Protein AF-A0A419GIV7-F1 (afdb_monomer_lite)

Structure (mmCIF, N/CA/C/O backbone):
data_AF-A0A419GIV7-F1
#
_entry.id   AF-A0A419GIV7-F1
#
loop_
_atom_site.group_PDB
_atom_site.id
_atom_site.type_symbol
_atom_site.label_atom_id
_atom_site.label_alt_id
_atom_site.label_comp_id
_atom_site.label_asym_id
_atom_site.label_entity_id
_atom_site.label_seq_id
_atom_site.pdbx_PDB_ins_code
_atom_site.Cartn_x
_atom_site.Cartn_y
_atom_site.Cartn_z
_atom_site.occupancy
_atom_site.B_iso_or_equiv
_atom_site.auth_seq_id
_atom_site.auth_comp_id
_atom_site.auth_asym_id
_atom_site.auth_atom_id
_atom_site.pdbx_PDB_model_num
ATOM 1 N N . MET A 1 1 ? -39.155 2.419 45.285 1.00 47.12 1 MET A N 1
ATOM 2 C CA . MET A 1 1 ? -38.611 1.562 44.209 1.00 47.12 1 MET A CA 1
ATOM 3 C C . MET A 1 1 ? -37.191 2.022 43.947 1.00 47.12 1 MET A C 1
ATOM 5 O O . MET A 1 1 ? -36.967 3.030 43.298 1.00 47.12 1 MET A O 1
ATOM 9 N N . THR A 1 2 ? -36.269 1.392 44.659 1.00 39.44 2 THR A N 1
ATOM 10 C CA . THR A 1 2 ? -34.921 1.867 44.981 1.00 39.44 2 THR A CA 1
ATOM 11 C C . THR A 1 2 ? -33.885 1.205 44.070 1.00 39.44 2 THR A C 1
ATOM 13 O O . THR A 1 2 ? -34.041 0.042 43.703 1.00 39.44 2 THR A O 1
ATOM 16 N N . LYS A 1 3 ? -32.823 1.952 43.731 1.00 36.81 3 LYS A N 1
ATOM 17 C CA . LYS A 1 3 ? -31.669 1.577 42.881 1.00 36.81 3 LYS A CA 1
ATOM 18 C C . LYS A 1 3 ? -31.154 0.129 43.033 1.00 36.81 3 LYS A C 1
ATOM 20 O O . LYS A 1 3 ? -30.739 -0.457 42.045 1.00 36.81 3 LYS A O 1
ATOM 25 N N . GLN A 1 4 ? -31.290 -0.485 44.210 1.00 33.22 4 GLN A N 1
ATOM 26 C CA . GLN A 1 4 ? -30.911 -1.883 44.480 1.00 33.22 4 GLN A CA 1
ATOM 27 C C . GLN A 1 4 ? -31.581 -2.945 43.583 1.00 33.22 4 GLN A C 1
ATOM 29 O O . GLN A 1 4 ? -31.038 -4.038 43.418 1.00 33.22 4 GLN A O 1
ATOM 34 N N . ASN A 1 5 ? -32.745 -2.657 42.991 1.00 36.53 5 ASN A N 1
ATOM 35 C CA . ASN A 1 5 ? -33.418 -3.612 42.101 1.00 36.53 5 ASN A CA 1
ATOM 36 C C . ASN A 1 5 ? -32.902 -3.582 40.654 1.00 36.53 5 ASN A C 1
ATOM 38 O O . ASN A 1 5 ? -33.181 -4.508 39.903 1.00 36.53 5 ASN A O 1
ATOM 42 N N . VAL A 1 6 ? -32.151 -2.550 40.260 1.00 44.00 6 VAL A N 1
ATOM 43 C CA . VAL A 1 6 ? -31.510 -2.494 38.937 1.00 44.00 6 VAL A CA 1
ATOM 44 C C . VAL A 1 6 ? -30.165 -3.221 39.000 1.00 44.00 6 VAL A C 1
ATOM 46 O O . VAL A 1 6 ? -29.914 -4.110 38.194 1.00 44.00 6 VAL A O 1
ATOM 49 N N . ASP A 1 7 ? -29.377 -2.984 40.050 1.00 37.72 7 ASP A N 1
ATOM 50 C CA . ASP A 1 7 ? -28.045 -3.589 40.219 1.00 37.72 7 ASP A CA 1
ATOM 51 C C . ASP A 1 7 ? -28.087 -5.124 40.427 1.00 37.72 7 ASP A C 1
ATOM 53 O O . ASP A 1 7 ? -27.163 -5.854 40.059 1.00 37.72 7 ASP A O 1
ATOM 57 N N . SER A 1 8 ? -29.189 -5.658 40.967 1.00 37.75 8 SER A N 1
ATOM 58 C CA . SER A 1 8 ? -29.385 -7.110 41.145 1.00 37.75 8 SER A CA 1
ATOM 59 C C . SER A 1 8 ? -29.896 -7.837 39.892 1.00 37.75 8 SER A C 1
ATOM 61 O O . SER A 1 8 ? -29.748 -9.057 39.788 1.00 37.75 8 SER A O 1
ATOM 63 N N . VAL A 1 9 ? -30.451 -7.104 38.921 1.00 44.38 9 VAL A N 1
ATOM 64 C CA . VAL A 1 9 ? -30.792 -7.623 37.584 1.00 44.38 9 VAL A CA 1
ATOM 65 C C . VAL A 1 9 ? -29.577 -7.525 36.658 1.00 44.38 9 VAL A C 1
ATOM 67 O O . VAL A 1 9 ? -29.312 -8.452 35.896 1.00 44.38 9 VAL A O 1
ATOM 70 N N . VAL A 1 10 ? -28.783 -6.460 36.795 1.00 45.09 10 VAL A N 1
ATOM 71 C CA . VAL A 1 10 ? -27.554 -6.227 36.023 1.00 45.09 10 VAL A CA 1
ATOM 72 C C . VAL A 1 10 ? -26.453 -7.231 36.401 1.00 45.09 10 VAL A C 1
ATOM 74 O O . VAL A 1 10 ? -25.877 -7.864 35.520 1.00 45.09 10 VAL A O 1
ATOM 77 N N . SER A 1 11 ? -26.254 -7.541 37.691 1.00 37.22 11 SER A N 1
ATOM 78 C CA . SER A 1 11 ? -25.238 -8.534 38.106 1.00 37.22 11 SER A CA 1
ATOM 79 C C . SER A 1 11 ? -25.576 -9.998 37.773 1.00 37.22 11 SER A C 1
ATOM 81 O O . SER A 1 11 ? -24.685 -10.848 37.748 1.00 37.22 11 SER A O 1
ATOM 83 N N . LYS A 1 12 ? -26.841 -10.317 37.460 1.00 40.34 12 LYS A N 1
ATOM 84 C CA . LYS A 1 12 ? -27.253 -11.652 36.979 1.00 40.34 12 LYS A CA 1
ATOM 85 C C . LYS A 1 12 ? -27.123 -11.825 35.463 1.00 40.34 12 LYS A C 1
ATOM 87 O O . LYS A 1 12 ? -27.195 -12.953 34.982 1.00 40.34 12 LYS A O 1
ATOM 92 N N . SER A 1 13 ? -26.912 -10.744 34.711 1.00 41.38 13 SER A N 1
ATOM 93 C CA . SER A 1 13 ? -26.765 -10.794 33.251 1.00 41.38 13 SER A CA 1
ATOM 94 C C . SER A 1 13 ? -25.401 -11.358 32.824 1.00 41.38 13 SER A C 1
ATOM 96 O O . SER A 1 13 ? -25.318 -12.153 31.887 1.00 41.38 13 SER A O 1
ATOM 98 N N . CYS A 1 14 ? -24.337 -11.062 33.580 1.00 44.53 14 CYS A N 1
ATOM 99 C CA . CYS A 1 14 ? -22.959 -11.446 33.241 1.00 44.53 14 CYS A CA 1
ATOM 100 C C . CYS A 1 14 ? -22.603 -12.922 33.519 1.00 44.53 14 CYS A C 1
ATOM 102 O O . CYS A 1 14 ? -21.487 -13.352 33.244 1.00 44.53 14 CYS A O 1
ATOM 104 N N . THR A 1 15 ? -23.540 -13.727 34.033 1.00 48.34 15 THR A N 1
ATOM 105 C CA . THR A 1 15 ? -23.367 -15.179 34.259 1.00 48.34 15 THR A CA 1
ATOM 106 C C . THR A 1 15 ? -24.256 -16.035 33.360 1.00 48.34 15 THR A C 1
ATOM 108 O O . THR A 1 15 ? -24.364 -17.243 33.566 1.00 48.34 15 THR A O 1
ATOM 111 N N . ASN A 1 16 ? -24.887 -15.447 32.339 1.00 52.75 16 ASN A N 1
ATOM 112 C CA . ASN A 1 16 ? -25.687 -16.219 31.400 1.00 52.75 16 ASN A CA 1
ATOM 113 C C . ASN A 1 16 ? -24.755 -16.941 30.400 1.00 52.75 16 ASN A C 1
ATOM 115 O O . ASN A 1 16 ? -24.117 -16.277 29.575 1.00 52.75 16 ASN A O 1
ATOM 119 N N . PRO A 1 17 ? -24.647 -18.286 30.437 1.00 59.50 17 PRO A N 1
ATOM 120 C CA . PRO A 1 17 ? -23.706 -19.039 29.601 1.00 59.50 17 PRO A CA 1
ATOM 121 C C . PRO A 1 17 ? -23.915 -18.791 28.103 1.00 59.50 17 PRO A C 1
ATOM 123 O O . PRO A 1 17 ? -22.962 -18.883 27.336 1.00 59.50 17 PRO A O 1
ATOM 126 N N . THR A 1 18 ? -25.127 -18.398 27.702 1.00 62.12 18 THR A N 1
ATOM 127 C CA . THR A 1 18 ? -25.477 -18.027 26.324 1.00 62.12 18 THR A CA 1
ATOM 128 C C . THR A 1 18 ? -24.772 -16.757 25.836 1.00 62.12 18 THR A C 1
ATOM 130 O O . THR A 1 18 ? -24.272 -16.740 24.709 1.00 62.12 18 THR A O 1
ATOM 133 N N . VAL A 1 19 ? -24.662 -15.715 26.668 1.00 62.59 19 VAL A N 1
ATOM 134 C CA . VAL A 1 19 ? -23.976 -14.451 26.321 1.00 62.59 19 VAL A CA 1
ATOM 135 C C . VAL A 1 19 ? -22.478 -14.697 26.153 1.00 62.59 19 VAL A C 1
ATOM 137 O O . VAL A 1 19 ? -21.885 -14.271 25.162 1.00 62.59 19 VAL A O 1
ATOM 140 N N . LYS A 1 20 ? -21.896 -15.494 27.056 1.00 62.25 20 LYS A N 1
ATOM 141 C CA . LYS A 1 20 ? -20.498 -15.932 26.991 1.00 62.25 20 LYS A CA 1
ATOM 142 C C . LYS A 1 20 ? -20.195 -16.706 25.707 1.00 62.25 20 LYS A C 1
ATOM 144 O O . LYS A 1 20 ? -19.291 -16.332 24.966 1.00 62.25 20 LYS A O 1
ATOM 149 N N . THR A 1 21 ? -20.986 -17.733 25.391 1.00 67.88 21 THR A N 1
ATOM 150 C CA . THR A 1 21 ? -20.794 -18.499 24.148 1.00 67.88 21 THR A CA 1
ATOM 151 C C . THR A 1 21 ? -20.986 -17.644 22.897 1.00 67.88 21 THR A C 1
ATOM 153 O O . THR A 1 21 ? -20.337 -17.883 21.884 1.00 67.88 21 THR A O 1
ATOM 156 N N . THR A 1 22 ? -21.848 -16.626 22.954 1.00 71.12 22 THR A N 1
ATOM 157 C CA . THR A 1 22 ? -22.087 -15.728 21.816 1.00 71.12 22 THR A CA 1
ATOM 158 C C . THR A 1 22 ? -20.890 -14.810 21.577 1.00 71.12 22 THR A C 1
ATOM 160 O O . THR A 1 22 ? -20.432 -14.706 20.441 1.00 71.12 22 THR A O 1
ATOM 163 N N . ALA A 1 23 ? -20.329 -14.212 22.632 1.00 67.06 23 ALA A N 1
ATOM 164 C CA . ALA A 1 23 ? -19.132 -13.377 22.536 1.00 67.06 23 ALA A CA 1
ATOM 165 C C . ALA A 1 23 ? -17.910 -14.176 22.043 1.00 67.06 23 ALA A C 1
ATOM 167 O O . ALA A 1 23 ? -17.214 -13.741 21.126 1.00 67.06 23 ALA A O 1
ATOM 168 N N . GLU A 1 24 ? -17.699 -15.388 22.569 1.00 69.44 24 GLU A N 1
ATOM 169 C CA . GLU A 1 24 ? -16.627 -16.287 22.119 1.00 69.44 24 GLU A CA 1
ATOM 170 C C . GLU A 1 24 ? -16.778 -16.672 20.636 1.00 69.44 24 GLU A C 1
ATOM 172 O O . GLU A 1 24 ? -15.798 -16.676 19.887 1.00 69.44 24 GLU A O 1
ATOM 177 N N . ASN A 1 25 ? -18.003 -16.952 20.181 1.00 74.75 25 ASN A N 1
ATOM 178 C CA . ASN A 1 25 ? -18.273 -17.274 18.779 1.00 74.75 25 ASN A CA 1
ATOM 179 C C . ASN A 1 25 ? -18.090 -16.060 17.859 1.00 74.75 25 ASN A C 1
ATOM 181 O O . ASN A 1 25 ? -17.519 -16.205 16.779 1.00 74.75 25 ASN A O 1
ATOM 185 N N . MET A 1 26 ? -18.502 -14.860 18.283 1.00 70.62 26 MET A N 1
ATOM 186 C CA . MET A 1 26 ? -18.240 -13.623 17.537 1.00 70.62 26 MET A CA 1
ATOM 187 C C . MET A 1 26 ? -16.740 -13.363 17.401 1.00 70.62 26 MET A C 1
ATOM 189 O O . MET A 1 26 ? -16.274 -13.023 16.314 1.00 70.62 26 MET A O 1
ATOM 193 N N . HIS A 1 27 ? -15.975 -13.579 18.471 1.00 70.81 27 HIS A N 1
ATOM 194 C CA . HIS A 1 27 ? -14.528 -13.411 18.450 1.00 70.81 27 HIS A CA 1
ATOM 195 C C . HIS A 1 27 ? -13.843 -14.422 17.518 1.00 70.81 27 HIS A C 1
ATOM 197 O O . HIS A 1 27 ? -12.977 -14.050 16.727 1.00 70.81 27 HIS A O 1
ATOM 203 N N . LYS A 1 28 ? -14.267 -15.694 17.543 1.00 76.81 28 LYS A N 1
ATOM 204 C CA . LYS A 1 28 ? -13.775 -16.724 16.612 1.00 76.81 28 LYS A CA 1
ATOM 205 C C . LYS A 1 28 ? -14.078 -16.376 15.157 1.00 76.81 28 LYS A C 1
ATOM 207 O O . LYS A 1 28 ? -13.163 -16.401 14.340 1.00 76.81 28 LYS A O 1
ATOM 212 N N . LEU A 1 29 ? -15.318 -15.990 14.850 1.00 76.62 29 LEU A N 1
ATOM 213 C CA . LEU A 1 29 ? -15.714 -15.567 13.502 1.00 76.62 29 LEU A CA 1
ATOM 214 C C . LEU A 1 29 ? -14.917 -14.347 13.035 1.00 76.62 29 LEU A C 1
ATOM 216 O O . LEU A 1 29 ? -14.530 -14.265 11.871 1.00 76.62 29 LEU A O 1
ATOM 220 N N . PHE A 1 30 ? -14.633 -13.413 13.943 1.00 72.25 30 PHE A N 1
ATOM 221 C CA . PHE A 1 30 ? -13.805 -12.255 13.643 1.00 72.25 30 PHE A CA 1
ATOM 222 C C . PHE A 1 30 ? -12.371 -12.657 13.280 1.00 72.25 30 PHE A C 1
ATOM 224 O O . PHE A 1 30 ? -11.855 -12.228 12.247 1.00 72.25 30 PHE A O 1
ATOM 231 N N . LEU A 1 31 ? -11.740 -13.518 14.081 1.00 73.06 31 LEU A N 1
ATOM 232 C CA . LEU A 1 31 ? -10.398 -14.032 13.799 1.00 73.06 31 LEU A CA 1
ATOM 233 C C . LEU A 1 31 ? -10.347 -14.839 12.496 1.00 73.06 31 LEU A C 1
ATOM 235 O O . LEU A 1 31 ? -9.388 -14.718 11.737 1.00 73.06 31 LEU A O 1
ATOM 239 N N . GLU A 1 32 ? -11.378 -15.626 12.204 1.00 78.62 32 GLU A N 1
ATOM 240 C CA . GLU A 1 32 ? -11.468 -16.407 10.970 1.00 78.62 32 GLU A CA 1
ATOM 241 C C . GLU A 1 32 ? -11.631 -15.510 9.736 1.00 78.62 32 GLU A C 1
ATOM 243 O O . GLU A 1 32 ? -10.916 -15.683 8.747 1.00 78.62 32 GLU A O 1
ATOM 248 N N . ALA A 1 33 ? -12.464 -14.468 9.821 1.00 74.19 33 ALA A N 1
ATOM 249 C CA . ALA A 1 33 ? -12.591 -13.458 8.772 1.00 74.19 33 ALA A CA 1
ATOM 250 C C . ALA A 1 33 ? -11.277 -12.696 8.535 1.00 74.19 33 ALA A C 1
ATOM 252 O O . ALA A 1 33 ? -10.937 -12.371 7.397 1.00 74.19 33 ALA A O 1
ATOM 253 N N . LEU A 1 34 ? -10.514 -12.418 9.595 1.00 71.00 34 LEU A N 1
ATOM 254 C CA . LEU A 1 34 ? -9.188 -11.814 9.475 1.00 71.00 34 LEU A CA 1
ATOM 255 C C . LEU A 1 34 ? -8.187 -12.752 8.800 1.00 71.00 34 LEU A C 1
ATOM 257 O O . LEU A 1 34 ? -7.442 -12.312 7.925 1.00 71.00 34 LEU A O 1
ATOM 261 N N . ARG A 1 35 ? -8.205 -14.039 9.154 1.00 75.50 35 ARG A N 1
ATOM 262 C CA . ARG A 1 35 ? -7.331 -15.057 8.563 1.00 75.50 35 ARG A CA 1
ATOM 263 C C . ARG A 1 35 ? -7.634 -15.292 7.082 1.00 75.50 35 ARG A C 1
ATOM 265 O O . ARG A 1 35 ? -6.709 -15.437 6.291 1.00 75.50 35 ARG A O 1
ATOM 272 N N . HIS A 1 36 ? -8.907 -15.265 6.686 1.00 79.94 36 HIS A N 1
ATOM 273 C CA . HIS A 1 36 ? -9.294 -15.329 5.273 1.00 79.94 36 HIS A CA 1
ATOM 274 C C . HIS A 1 36 ? -8.712 -14.153 4.476 1.00 79.94 36 HIS A C 1
ATOM 276 O O . HIS A 1 36 ? -8.159 -14.331 3.394 1.00 79.94 36 HIS A O 1
ATOM 282 N N . ARG A 1 37 ? -8.761 -12.939 5.034 1.00 74.44 37 ARG A N 1
ATOM 283 C CA . ARG A 1 37 ? -8.189 -11.752 4.379 1.00 74.44 37 ARG A CA 1
ATOM 284 C C . ARG A 1 37 ? -6.662 -11.785 4.298 1.00 74.44 37 ARG A C 1
ATOM 286 O O . ARG A 1 37 ? -6.083 -11.196 3.393 1.00 74.44 37 ARG A O 1
ATOM 293 N N . GLU A 1 38 ? -5.996 -12.482 5.214 1.00 74.19 38 GLU A N 1
ATOM 294 C CA . GLU A 1 38 ? -4.559 -12.748 5.102 1.00 74.19 38 GLU A CA 1
ATOM 295 C C . GLU A 1 38 ? -4.249 -13.660 3.900 1.00 74.19 38 GLU A C 1
ATOM 297 O O . GLU A 1 38 ? -3.304 -13.402 3.155 1.00 74.19 38 GLU A O 1
ATOM 302 N N . GLN A 1 39 ? -5.077 -14.680 3.640 1.00 81.12 39 GLN A N 1
ATOM 303 C CA . GLN A 1 39 ? -4.931 -15.548 2.461 1.00 81.12 39 GLN A CA 1
ATOM 304 C C . GLN A 1 39 ? -5.082 -14.781 1.140 1.00 81.12 39 GLN A C 1
ATOM 306 O O . GLN A 1 39 ? -4.375 -15.082 0.177 1.00 81.12 39 GLN A O 1
ATOM 311 N N . GLU A 1 40 ? -5.938 -13.759 1.095 1.00 80.94 40 GLU A N 1
ATOM 312 C CA . GLU A 1 40 ? -6.078 -12.882 -0.076 1.00 80.94 40 GLU A CA 1
ATOM 313 C C . GLU A 1 40 ? -4.776 -12.120 -0.389 1.00 80.94 40 GLU A C 1
ATOM 315 O O . GLU A 1 40 ? -4.410 -11.982 -1.557 1.00 80.94 40 GLU A O 1
ATOM 320 N N . ILE A 1 41 ? -4.010 -11.700 0.630 1.00 79.56 41 ILE A N 1
ATOM 321 C CA . ILE A 1 41 ? -2.682 -11.092 0.421 1.00 79.56 41 ILE A CA 1
ATOM 322 C C . ILE A 1 41 ? -1.722 -12.096 -0.226 1.00 79.56 41 ILE A C 1
ATOM 324 O O . ILE A 1 41 ? -0.975 -11.740 -1.139 1.00 79.56 41 ILE A O 1
ATOM 328 N N . PHE A 1 42 ? -1.740 -13.359 0.204 1.00 81.94 42 PHE A N 1
ATOM 329 C CA . PHE A 1 42 ? -0.890 -14.388 -0.398 1.00 81.94 42 PHE A CA 1
ATOM 330 C C . PHE A 1 42 ? -1.256 -14.668 -1.859 1.00 81.94 42 PHE A C 1
ATOM 332 O O . PHE A 1 42 ? -0.363 -14.831 -2.692 1.00 81.94 42 PHE A O 1
ATOM 339 N N . GLN A 1 43 ? -2.545 -14.657 -2.202 1.00 84.88 43 GLN A N 1
ATOM 340 C CA . GLN A 1 43 ? -2.985 -14.743 -3.599 1.00 84.88 43 GLN A CA 1
ATOM 341 C C . GLN A 1 43 ? -2.491 -13.545 -4.417 1.00 84.88 43 GLN A C 1
ATOM 343 O O . GLN A 1 43 ? -2.023 -13.711 -5.544 1.00 84.88 43 GLN A O 1
ATOM 348 N N . TYR A 1 44 ? -2.520 -12.346 -3.834 1.00 86.12 44 TYR A N 1
ATOM 349 C CA . TYR A 1 44 ? -1.982 -11.151 -4.473 1.00 86.12 44 TYR A CA 1
ATOM 350 C C . TYR A 1 44 ? -0.473 -11.261 -4.746 1.00 86.12 44 TYR A C 1
ATOM 352 O O . TYR A 1 44 ? -0.001 -10.910 -5.828 1.00 86.12 44 TYR A O 1
ATOM 360 N N . LEU A 1 45 ? 0.297 -11.812 -3.803 1.00 84.94 45 LEU A N 1
ATOM 361 C CA . LEU A 1 45 ? 1.730 -12.064 -3.991 1.00 84.94 45 LEU A CA 1
ATOM 362 C C . LEU A 1 45 ? 2.011 -13.051 -5.130 1.00 84.94 45 LEU A C 1
ATOM 364 O O . LEU A 1 45 ? 2.980 -12.868 -5.867 1.00 84.94 45 LEU A O 1
ATOM 368 N N . ALA A 1 46 ? 1.151 -14.055 -5.314 1.00 87.50 46 ALA A N 1
ATOM 369 C CA . ALA A 1 46 ? 1.271 -14.995 -6.425 1.00 87.50 46 ALA A CA 1
ATOM 370 C C . ALA A 1 46 ? 1.099 -14.309 -7.793 1.00 87.50 46 ALA A C 1
ATOM 372 O O . ALA A 1 46 ? 1.761 -14.703 -8.750 1.00 87.50 46 ALA A O 1
ATOM 373 N N . LEU A 1 47 ? 0.273 -13.259 -7.883 1.00 87.50 47 LEU A N 1
ATOM 374 C CA . LEU A 1 47 ? 0.149 -12.421 -9.083 1.00 87.50 47 LEU A CA 1
ATOM 375 C C . LEU A 1 47 ? 1.355 -11.484 -9.263 1.00 87.50 47 LEU A C 1
ATOM 377 O O . LEU A 1 47 ? 1.782 -11.220 -10.387 1.00 87.50 47 LEU A O 1
ATOM 381 N N . LEU A 1 48 ? 1.920 -10.983 -8.164 1.00 90.06 48 LEU A N 1
ATOM 382 C CA . LEU A 1 48 ? 3.051 -10.058 -8.203 1.00 90.06 48 LEU A CA 1
ATOM 383 C C . LEU A 1 48 ? 4.350 -10.733 -8.670 1.00 90.06 48 LEU A C 1
ATOM 385 O O . LEU A 1 48 ? 5.129 -10.127 -9.404 1.00 90.06 48 LEU A O 1
ATOM 389 N N . ALA A 1 49 ? 4.586 -11.982 -8.267 1.00 91.44 49 ALA A N 1
ATOM 390 C CA . ALA A 1 49 ? 5.796 -12.727 -8.614 1.00 91.44 49 ALA A CA 1
ATOM 391 C C . ALA A 1 49 ? 6.091 -12.778 -10.134 1.00 91.44 49 ALA A C 1
ATOM 393 O O . ALA A 1 49 ? 7.194 -12.383 -10.528 1.00 91.44 49 ALA A O 1
ATOM 394 N N . PRO A 1 50 ? 5.156 -13.185 -11.019 1.00 93.38 50 PRO A N 1
ATOM 395 C CA . PRO A 1 50 ? 5.392 -13.163 -12.462 1.00 93.38 50 PRO A CA 1
ATOM 396 C C . PRO A 1 50 ? 5.526 -11.742 -13.019 1.00 93.38 50 PRO A C 1
ATOM 398 O O . PRO A 1 50 ? 6.300 -11.541 -13.952 1.00 93.38 50 PRO A O 1
ATOM 401 N N . ALA A 1 51 ? 4.840 -10.749 -12.444 1.00 93.12 51 ALA A N 1
ATOM 402 C CA . ALA A 1 51 ? 4.969 -9.356 -12.869 1.00 93.12 51 ALA A CA 1
ATOM 403 C C . ALA A 1 51 ? 6.392 -8.820 -12.615 1.00 93.12 51 ALA A C 1
ATOM 405 O O . ALA A 1 51 ? 7.014 -8.246 -13.510 1.00 93.12 51 ALA A O 1
ATOM 406 N N . LEU A 1 52 ? 6.952 -9.091 -11.431 1.00 93.44 52 LEU A N 1
ATOM 407 C CA . LEU A 1 52 ? 8.340 -8.758 -11.095 1.00 93.44 52 LEU A CA 1
ATOM 408 C C . LEU A 1 52 ? 9.342 -9.543 -11.950 1.00 93.44 52 LEU A C 1
ATOM 410 O O . LEU A 1 52 ? 10.310 -8.965 -12.439 1.00 93.44 52 LEU A O 1
ATOM 414 N N . GLY A 1 53 ? 9.096 -10.835 -12.185 1.00 94.88 53 GLY A N 1
ATOM 415 C CA . GLY A 1 53 ? 9.911 -11.645 -13.096 1.00 94.88 53 GLY A CA 1
ATOM 416 C C . GLY A 1 53 ? 9.920 -11.086 -14.524 1.00 94.88 53 GLY A C 1
ATOM 417 O O . GLY A 1 53 ? 10.978 -10.987 -15.147 1.00 94.88 53 GLY A O 1
ATOM 418 N N . GLY A 1 54 ? 8.759 -10.643 -15.012 1.00 94.31 54 GLY A N 1
ATOM 419 C CA . GLY A 1 54 ? 8.611 -9.959 -16.294 1.00 94.31 54 GLY A CA 1
ATOM 420 C C . GLY A 1 54 ? 9.404 -8.655 -16.352 1.00 94.31 54 GLY A C 1
ATOM 421 O O . GLY A 1 54 ? 10.131 -8.429 -17.314 1.00 94.31 54 GLY A O 1
ATOM 422 N N . PHE A 1 55 ? 9.355 -7.834 -15.303 1.00 95.06 55 PHE A N 1
ATOM 423 C CA . PHE A 1 55 ? 10.163 -6.614 -15.214 1.00 95.06 55 PHE A CA 1
ATOM 424 C C . PHE A 1 55 ? 11.671 -6.890 -15.232 1.00 95.06 55 PHE A C 1
ATOM 426 O O . PHE A 1 55 ? 12.406 -6.256 -15.989 1.00 95.06 55 PHE A O 1
ATOM 433 N N . ILE A 1 56 ? 12.138 -7.877 -14.463 1.00 95.06 56 ILE A N 1
ATOM 434 C CA . ILE A 1 56 ? 13.550 -8.285 -14.476 1.00 95.06 56 ILE A CA 1
ATOM 435 C C . ILE A 1 56 ? 13.957 -8.714 -15.889 1.00 95.06 56 ILE A C 1
ATOM 437 O O . ILE A 1 56 ? 15.018 -8.321 -16.376 1.00 95.06 56 ILE A O 1
ATOM 441 N N . TRP A 1 57 ? 13.110 -9.477 -16.581 1.00 95.44 57 TRP A N 1
ATOM 442 C CA . TRP A 1 57 ? 13.355 -9.869 -17.966 1.00 95.44 57 TRP A CA 1
ATOM 443 C C . TRP A 1 57 ? 13.408 -8.661 -18.920 1.00 95.44 57 TRP A C 1
ATOM 445 O O . TRP A 1 57 ? 14.323 -8.586 -19.744 1.00 95.44 57 TRP A O 1
ATOM 455 N N . LEU A 1 58 ? 12.499 -7.689 -18.766 1.00 93.62 58 LEU A N 1
ATOM 456 C CA . LEU A 1 58 ? 12.462 -6.450 -19.556 1.00 93.62 58 LEU A CA 1
ATOM 457 C C . LEU A 1 58 ? 13.732 -5.604 -19.382 1.00 93.62 58 LEU A C 1
ATOM 459 O O . LEU A 1 58 ? 14.227 -5.046 -20.359 1.00 93.62 58 LEU A O 1
ATOM 463 N N . ILE A 1 59 ? 14.307 -5.546 -18.176 1.00 92.75 59 ILE A N 1
ATOM 464 C CA . ILE A 1 59 ? 15.585 -4.852 -17.936 1.00 92.75 59 ILE A CA 1
ATOM 465 C C . ILE A 1 59 ? 16.722 -5.484 -18.750 1.00 92.75 59 ILE A C 1
ATOM 467 O O . ILE A 1 59 ? 17.521 -4.771 -19.362 1.00 92.75 59 ILE A O 1
ATOM 471 N N . HIS A 1 60 ? 16.803 -6.815 -18.773 1.00 90.62 60 HIS A N 1
ATOM 472 C CA . HIS A 1 60 ? 17.934 -7.531 -19.371 1.00 90.62 60 HIS A CA 1
ATOM 473 C C . HIS A 1 60 ? 17.830 -7.686 -20.890 1.00 90.62 60 HIS A C 1
ATOM 475 O O . HIS A 1 60 ? 18.834 -7.942 -21.560 1.00 90.62 60 HIS A O 1
ATOM 481 N N . LYS A 1 61 ? 16.631 -7.554 -21.462 1.00 90.06 61 LYS A N 1
ATOM 482 C CA . LYS A 1 61 ? 16.424 -7.664 -22.906 1.00 90.06 61 LYS A CA 1
ATOM 483 C C . LYS A 1 61 ? 16.450 -6.301 -23.592 1.00 90.06 61 LYS A C 1
ATOM 485 O O . LYS A 1 61 ? 16.128 -5.261 -23.024 1.00 90.06 61 LYS A O 1
ATOM 490 N N . LYS A 1 62 ? 16.867 -6.322 -24.860 1.00 85.56 62 LYS A N 1
ATOM 491 C CA . LYS A 1 62 ? 16.641 -5.211 -25.786 1.00 85.56 62 LYS A CA 1
ATOM 492 C C . LYS A 1 62 ? 15.218 -5.358 -26.304 1.00 85.56 62 LYS A C 1
ATOM 494 O O . LYS A 1 62 ? 14.967 -6.174 -27.186 1.00 85.56 62 LYS A O 1
ATOM 499 N N . VAL A 1 63 ? 14.307 -4.646 -25.664 1.00 89.69 63 VAL A N 1
ATOM 500 C CA . VAL A 1 63 ? 12.901 -4.540 -26.046 1.00 89.69 63 VAL A CA 1
ATOM 501 C C . VAL A 1 63 ? 12.632 -3.133 -26.556 1.00 89.69 63 VAL A C 1
ATOM 503 O O . VAL A 1 63 ? 13.449 -2.238 -26.350 1.00 89.69 63 VAL A O 1
ATOM 506 N N . ASP A 1 64 ? 11.503 -2.971 -27.233 1.00 93.75 64 ASP A N 1
ATOM 507 C CA . ASP A 1 64 ? 11.004 -1.658 -27.617 1.00 93.75 64 ASP A CA 1
ATOM 508 C C . ASP A 1 64 ? 10.714 -0.786 -26.379 1.00 93.75 64 ASP A C 1
ATOM 510 O O . ASP A 1 64 ? 10.296 -1.304 -25.334 1.00 93.75 64 ASP A O 1
ATOM 514 N N . ASP A 1 65 ? 10.952 0.522 -26.501 1.00 92.50 65 ASP A N 1
ATOM 515 C CA . ASP A 1 65 ? 10.803 1.483 -25.402 1.00 92.50 65 ASP A CA 1
ATOM 516 C C . ASP A 1 65 ? 9.358 1.515 -24.880 1.00 92.50 65 ASP A C 1
ATOM 518 O O . ASP A 1 65 ? 9.150 1.507 -23.663 1.00 92.50 65 ASP A O 1
ATOM 522 N N . ASP A 1 66 ? 8.356 1.458 -25.765 1.00 93.81 66 ASP A N 1
ATOM 523 C CA . ASP A 1 66 ? 6.948 1.513 -25.362 1.00 93.81 66 ASP A CA 1
ATOM 524 C C . ASP A 1 66 ? 6.568 0.260 -24.562 1.00 93.81 66 ASP A C 1
ATOM 526 O O . ASP A 1 66 ? 5.901 0.344 -23.525 1.00 93.81 66 ASP A O 1
ATOM 530 N N . LEU A 1 67 ? 7.056 -0.912 -24.984 1.00 94.44 67 LEU A N 1
ATOM 531 C CA . LEU A 1 67 ? 6.848 -2.168 -24.261 1.00 94.44 67 LEU A CA 1
ATOM 532 C C . LEU A 1 67 ? 7.511 -2.139 -22.876 1.00 94.44 67 LEU A C 1
ATOM 534 O O . LEU A 1 67 ? 6.914 -2.598 -21.897 1.00 94.44 67 LEU A O 1
ATOM 538 N N . PHE A 1 68 ? 8.728 -1.596 -22.777 1.00 95.00 68 PHE A N 1
ATOM 539 C CA . PHE A 1 68 ? 9.430 -1.449 -21.503 1.00 95.00 68 PHE A CA 1
ATOM 540 C C . PHE A 1 68 ? 8.675 -0.521 -20.546 1.00 95.00 68 PHE A C 1
ATOM 542 O O . PHE A 1 68 ? 8.484 -0.865 -19.374 1.00 95.00 68 PHE A O 1
ATOM 549 N N . VAL A 1 69 ? 8.217 0.633 -21.038 1.00 95.06 69 VAL A N 1
ATOM 550 C CA . VAL A 1 69 ? 7.473 1.621 -20.247 1.00 95.06 69 VAL A CA 1
ATOM 551 C C . VAL A 1 69 ? 6.155 1.034 -19.757 1.00 95.06 69 VAL A C 1
ATOM 553 O O . VAL A 1 69 ? 5.895 1.059 -18.555 1.00 95.06 69 VAL A O 1
ATOM 556 N N . VAL A 1 70 ? 5.347 0.443 -20.641 1.00 96.06 70 VAL A N 1
ATOM 557 C CA . VAL A 1 70 ? 4.057 -0.160 -20.266 1.00 96.06 70 VAL A CA 1
ATOM 558 C C . VAL A 1 70 ? 4.251 -1.303 -19.272 1.00 96.06 70 VAL A C 1
ATOM 560 O O . VAL A 1 70 ? 3.537 -1.373 -18.267 1.00 96.06 70 VAL A O 1
ATOM 563 N N . GLY A 1 71 ? 5.236 -2.175 -19.501 1.00 95.06 71 GLY A N 1
ATOM 564 C CA . GLY A 1 71 ? 5.553 -3.270 -18.588 1.00 95.06 71 GLY A CA 1
ATOM 565 C C . GLY A 1 71 ? 5.968 -2.769 -17.205 1.00 95.06 71 GLY A C 1
ATOM 566 O O . GLY A 1 71 ? 5.445 -3.234 -16.193 1.00 95.06 71 GLY A O 1
ATOM 567 N N . THR A 1 72 ? 6.839 -1.761 -17.149 1.00 95.94 72 THR A N 1
ATOM 568 C CA . THR A 1 72 ? 7.301 -1.178 -15.882 1.00 95.94 72 THR A CA 1
ATOM 569 C C . THR A 1 72 ? 6.173 -0.473 -15.133 1.00 95.94 72 THR A C 1
ATOM 571 O O . THR A 1 72 ? 5.994 -0.695 -13.936 1.00 95.94 72 THR A O 1
ATOM 574 N N . LEU A 1 73 ? 5.367 0.336 -15.827 1.00 96.81 73 LEU A N 1
ATOM 575 C CA . LEU A 1 73 ? 4.214 1.011 -15.231 1.00 96.81 73 LEU A CA 1
ATOM 576 C C . LEU A 1 73 ? 3.185 0.017 -14.700 1.00 96.81 73 LEU A C 1
ATOM 578 O O . LEU A 1 73 ? 2.611 0.255 -13.643 1.00 96.81 73 LEU A O 1
ATOM 582 N N . SER A 1 74 ? 2.989 -1.112 -15.383 1.00 96.19 74 SER A N 1
ATOM 583 C CA . SER A 1 74 ? 2.100 -2.178 -14.912 1.00 96.19 74 SER A CA 1
ATOM 584 C C . SER A 1 74 ? 2.580 -2.760 -13.580 1.00 96.19 74 SER A C 1
ATOM 586 O O . SER A 1 74 ? 1.774 -2.979 -12.676 1.00 96.19 74 SER A O 1
ATOM 588 N N . VAL A 1 75 ? 3.892 -2.955 -13.415 1.00 97.19 75 VAL A N 1
ATOM 589 C CA . VAL A 1 75 ? 4.473 -3.420 -12.145 1.00 97.19 75 VAL A CA 1
ATOM 590 C C . VAL A 1 75 ? 4.356 -2.363 -11.050 1.00 97.19 75 VAL A C 1
ATOM 592 O O . VAL A 1 75 ? 3.924 -2.696 -9.947 1.00 97.19 75 VAL A O 1
ATOM 595 N N . ILE A 1 76 ? 4.672 -1.095 -11.341 1.00 97.25 76 ILE A N 1
ATOM 596 C CA . ILE A 1 76 ? 4.494 0.012 -10.383 1.00 97.25 76 ILE A CA 1
ATOM 597 C C . ILE A 1 76 ? 3.027 0.111 -9.953 1.00 97.25 76 ILE A C 1
ATOM 599 O O . ILE A 1 76 ? 2.746 0.231 -8.763 1.00 97.25 76 ILE A O 1
ATOM 603 N N . PHE A 1 77 ? 2.092 0.006 -10.898 1.00 96.69 77 PHE A N 1
ATOM 604 C CA . PHE A 1 77 ? 0.660 0.039 -10.625 1.00 96.69 77 PHE A CA 1
ATOM 605 C C . PHE A 1 77 ? 0.222 -1.116 -9.723 1.00 96.69 77 PHE A C 1
ATOM 607 O O . PHE A 1 77 ? -0.481 -0.877 -8.744 1.00 96.69 77 PHE A O 1
ATOM 614 N N . LEU A 1 78 ? 0.661 -2.349 -9.997 1.00 96.44 78 LEU A N 1
ATOM 615 C CA . LEU A 1 78 ? 0.383 -3.487 -9.120 1.00 96.44 78 LEU A CA 1
ATOM 616 C C . LEU A 1 78 ? 0.941 -3.230 -7.716 1.00 96.44 78 LEU A C 1
ATOM 618 O O . LEU A 1 78 ? 0.194 -3.225 -6.744 1.00 96.44 78 LEU A O 1
ATOM 622 N N . LEU A 1 79 ? 2.223 -2.900 -7.586 1.00 96.69 79 LEU A N 1
ATO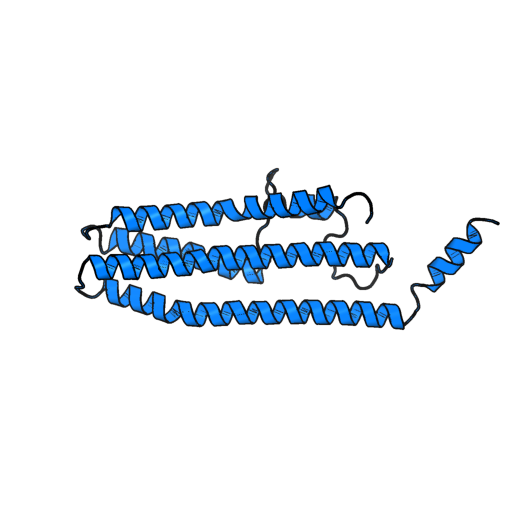M 623 C CA . LEU A 1 79 ? 2.810 -2.594 -6.279 1.00 96.69 79 LEU A CA 1
ATOM 624 C C . LEU A 1 79 ? 2.032 -1.493 -5.538 1.00 96.69 79 LEU A C 1
ATOM 626 O O . LEU A 1 79 ? 1.749 -1.633 -4.349 1.00 96.69 79 LEU A O 1
ATOM 630 N N . PHE A 1 80 ? 1.610 -0.443 -6.244 1.00 96.56 80 PHE A N 1
ATOM 631 C CA . PHE A 1 80 ? 0.792 0.630 -5.688 1.00 96.56 80 PHE A CA 1
ATOM 632 C C . PHE A 1 80 ? -0.597 0.153 -5.234 1.00 96.56 80 PHE A C 1
ATOM 634 O O . PHE A 1 80 ? -1.034 0.487 -4.132 1.00 96.56 80 PHE A O 1
ATOM 641 N N . VAL A 1 81 ? -1.280 -0.686 -6.015 1.00 95.00 81 VAL A N 1
ATOM 642 C CA . VAL A 1 81 ? -2.530 -1.334 -5.587 1.00 95.00 81 VAL A CA 1
ATOM 643 C C . VAL A 1 81 ? -2.296 -2.173 -4.327 1.00 95.00 81 VAL A C 1
ATOM 645 O O . VAL A 1 81 ? -3.099 -2.095 -3.398 1.00 95.00 81 VAL A O 1
ATOM 648 N N . GLY A 1 82 ? -1.176 -2.895 -4.235 1.00 93.19 82 GLY A N 1
ATOM 649 C CA . GLY A 1 82 ? -0.770 -3.636 -3.037 1.00 93.19 82 GLY A CA 1
ATOM 650 C C . GLY A 1 82 ? -0.596 -2.743 -1.801 1.00 93.19 82 GLY A C 1
ATOM 651 O O . GLY A 1 82 ? -1.053 -3.099 -0.708 1.00 93.19 82 GLY A O 1
ATOM 652 N N . VAL A 1 83 ? -0.018 -1.546 -1.965 1.00 94.38 83 VAL A N 1
ATOM 653 C CA . VAL A 1 83 ? 0.084 -0.520 -0.909 1.00 94.38 83 VAL A CA 1
ATOM 654 C C . VAL A 1 83 ? -1.306 -0.103 -0.421 1.00 94.38 83 VAL A C 1
ATOM 656 O O . VAL A 1 83 ? -1.585 -0.176 0.780 1.00 94.38 83 VAL A O 1
ATOM 659 N N . ILE A 1 84 ? -2.196 0.300 -1.334 1.00 93.81 84 ILE A N 1
ATOM 660 C CA . ILE A 1 84 ? -3.549 0.767 -0.992 1.00 93.81 84 ILE A CA 1
ATOM 661 C C . ILE A 1 84 ? -4.392 -0.352 -0.377 1.00 93.81 84 ILE A C 1
ATOM 663 O O . ILE A 1 84 ? -5.124 -0.119 0.590 1.00 93.81 84 ILE A O 1
ATOM 667 N N . TYR A 1 85 ? -4.278 -1.572 -0.896 1.00 90.94 85 TYR A N 1
ATOM 668 C CA . TYR A 1 85 ? -4.985 -2.738 -0.380 1.00 90.94 85 TYR A CA 1
ATOM 669 C C . TYR A 1 85 ? -4.543 -3.065 1.051 1.00 90.94 85 TYR A C 1
ATOM 671 O O . TYR A 1 85 ? -5.386 -3.184 1.940 1.00 90.94 85 TYR A O 1
ATOM 679 N N . SER A 1 86 ? -3.232 -3.093 1.310 1.00 91.25 86 SER A N 1
ATOM 680 C CA . SER A 1 86 ? -2.677 -3.343 2.650 1.00 91.25 86 SER A CA 1
ATOM 681 C C . SER A 1 86 ? -3.132 -2.289 3.667 1.00 91.25 86 SER A C 1
ATOM 683 O O . SER A 1 86 ? -3.518 -2.616 4.791 1.00 91.25 86 SER A O 1
ATOM 685 N N . LEU A 1 87 ? -3.154 -1.014 3.270 1.00 91.75 87 LEU A N 1
ATOM 686 C CA . LEU A 1 87 ? -3.659 0.073 4.112 1.00 91.75 87 LEU A CA 1
ATOM 687 C C . LEU A 1 87 ? -5.169 -0.034 4.358 1.00 91.75 87 LEU A C 1
ATOM 689 O O . LEU A 1 87 ? -5.619 0.119 5.494 1.00 91.75 87 LEU A O 1
ATOM 693 N N . SER A 1 88 ? -5.948 -0.351 3.323 1.00 89.94 88 SER A N 1
ATOM 694 C CA . SER A 1 88 ? -7.399 -0.550 3.427 1.00 89.94 88 SER A CA 1
ATOM 695 C C . SER A 1 88 ? -7.745 -1.712 4.352 1.00 89.94 88 SER A C 1
ATOM 697 O O . SER A 1 88 ? -8.654 -1.603 5.177 1.00 89.94 88 SER A O 1
ATOM 699 N N . LEU A 1 89 ? -6.994 -2.809 4.261 1.00 87.38 89 LEU A N 1
ATOM 700 C CA . LEU A 1 89 ? -7.148 -3.953 5.144 1.00 87.38 89 LEU A CA 1
ATOM 701 C C . LEU A 1 89 ? -6.810 -3.584 6.592 1.00 87.38 89 LEU A C 1
ATOM 703 O O . LEU A 1 89 ? -7.572 -3.915 7.502 1.00 87.38 89 LEU A O 1
ATOM 707 N N . GLY A 1 90 ? -5.719 -2.841 6.798 1.00 87.44 90 GLY A N 1
ATOM 708 C CA . GLY A 1 90 ? -5.347 -2.306 8.103 1.00 87.44 90 GLY A CA 1
ATOM 709 C C . GLY A 1 90 ? -6.440 -1.418 8.701 1.00 87.44 90 GLY A C 1
ATOM 710 O O . GLY A 1 90 ? -6.836 -1.625 9.845 1.00 87.44 90 GLY A O 1
ATOM 711 N N . TYR A 1 91 ? -6.998 -0.492 7.920 1.00 88.06 91 TYR A N 1
ATOM 712 C CA . TYR A 1 91 ? -8.128 0.336 8.345 1.00 88.06 91 TYR A CA 1
ATOM 713 C C . TYR A 1 91 ? -9.350 -0.507 8.721 1.00 88.06 91 TYR A C 1
ATOM 715 O O . TYR A 1 91 ? -9.927 -0.304 9.788 1.00 88.06 91 TYR A O 1
ATOM 723 N N . ASN A 1 92 ? -9.725 -1.478 7.885 1.00 86.94 92 ASN A N 1
ATOM 724 C CA . ASN A 1 92 ? -10.868 -2.350 8.147 1.00 86.94 92 ASN A CA 1
ATOM 725 C C . ASN A 1 92 ? -10.682 -3.164 9.431 1.00 86.94 92 ASN A C 1
ATOM 727 O O . ASN A 1 92 ? -11.632 -3.302 10.197 1.00 86.94 92 ASN A O 1
ATOM 731 N N . TYR A 1 93 ? -9.469 -3.663 9.689 1.00 83.25 93 TYR A N 1
ATOM 732 C CA . TYR A 1 93 ? -9.132 -4.318 10.953 1.00 83.25 93 TYR A CA 1
ATOM 733 C C . TYR A 1 93 ? -9.422 -3.380 12.131 1.00 83.25 93 TYR A C 1
ATOM 735 O O . TYR A 1 93 ? -10.180 -3.731 13.031 1.00 83.25 93 TYR A O 1
ATOM 743 N N . ARG A 1 94 ? -8.872 -2.158 12.105 1.00 85.38 94 ARG A N 1
ATOM 744 C CA . ARG A 1 94 ? -9.021 -1.183 13.200 1.00 85.38 94 ARG A CA 1
ATOM 745 C C . ARG A 1 94 ? -10.468 -0.735 13.391 1.00 85.38 94 ARG A C 1
ATOM 747 O O . ARG A 1 94 ? -10.905 -0.563 14.525 1.00 85.38 94 ARG A O 1
ATOM 754 N N . TYR A 1 95 ? -11.208 -0.574 12.299 1.00 85.06 95 TYR A N 1
ATOM 755 C CA . TYR A 1 95 ? -12.624 -0.234 12.339 1.00 85.06 95 TYR A CA 1
ATOM 756 C C . TYR A 1 95 ? -13.460 -1.351 12.970 1.00 85.06 95 TYR A C 1
ATOM 758 O O . TYR A 1 95 ? -14.328 -1.074 13.791 1.00 85.06 95 TYR A O 1
ATOM 766 N N . LEU A 1 96 ? -13.183 -2.614 12.646 1.00 82.56 96 LEU A N 1
ATOM 767 C CA . LEU A 1 96 ? -13.893 -3.733 13.259 1.00 82.56 96 LEU A CA 1
ATOM 768 C C . LEU A 1 96 ? -13.540 -3.888 14.743 1.00 82.56 96 LEU A C 1
ATOM 770 O O . LEU A 1 96 ? -14.438 -4.122 15.543 1.00 82.56 96 LEU A O 1
ATOM 774 N N . THR A 1 97 ? -12.279 -3.661 15.132 1.00 82.19 97 THR A N 1
ATOM 775 C CA . THR A 1 97 ? -11.886 -3.574 16.550 1.00 82.19 97 THR A CA 1
ATOM 776 C C . THR A 1 97 ? -12.683 -2.490 17.281 1.00 82.19 97 THR A C 1
ATOM 778 O O . THR A 1 97 ? -13.149 -2.722 18.390 1.00 82.19 97 THR A O 1
ATOM 781 N N . LEU A 1 98 ? -12.894 -1.327 16.652 1.00 83.56 98 LEU A N 1
ATOM 782 C CA . LEU A 1 98 ? -13.714 -0.252 17.216 1.00 83.56 98 LEU A CA 1
ATOM 783 C C . LEU A 1 98 ? -15.180 -0.675 17.398 1.00 83.56 98 LEU A C 1
ATOM 785 O O . LEU A 1 98 ? -15.763 -0.403 18.442 1.00 83.56 98 LEU A O 1
ATOM 789 N N . GLN A 1 99 ? -15.782 -1.336 16.406 1.00 83.00 99 GLN A N 1
ATOM 790 C CA . GLN A 1 99 ? -17.171 -1.805 16.500 1.00 83.00 99 GLN A CA 1
ATOM 791 C C . GLN A 1 99 ? -17.341 -2.918 17.542 1.00 83.00 99 GLN A C 1
ATOM 793 O O . GLN A 1 99 ? -18.339 -2.934 18.260 1.00 83.00 99 GLN A O 1
ATOM 798 N N . LEU A 1 100 ? -16.363 -3.820 17.660 1.00 79.38 100 LEU A N 1
ATOM 799 C CA . LEU A 1 100 ? -16.383 -4.874 18.671 1.00 79.38 100 LEU A CA 1
ATOM 800 C C . LEU A 1 100 ? -16.327 -4.282 20.083 1.00 79.38 100 LEU A C 1
ATOM 802 O O . LEU A 1 100 ? -17.192 -4.596 20.893 1.00 79.38 100 LEU A O 1
ATOM 806 N N . ALA A 1 101 ? -15.405 -3.345 20.330 1.00 79.19 101 ALA A N 1
ATOM 807 C CA . ALA A 1 101 ? -15.294 -2.664 21.621 1.00 79.19 101 ALA A CA 1
ATOM 808 C C . ALA A 1 101 ? -16.609 -1.970 22.030 1.00 79.19 101 ALA A C 1
ATOM 810 O O . ALA A 1 101 ? -16.969 -1.952 23.203 1.00 79.19 101 ALA A O 1
ATOM 811 N N . LYS A 1 102 ? -17.370 -1.440 21.062 1.00 78.38 102 LYS A N 1
ATOM 812 C CA . LYS A 1 102 ? -18.691 -0.836 21.313 1.00 78.38 102 LYS A CA 1
ATOM 813 C C . LYS A 1 102 ? -19.754 -1.849 21.694 1.00 78.38 102 LYS A C 1
ATOM 815 O O . LYS A 1 102 ? -20.561 -1.586 22.581 1.00 78.38 102 LYS A O 1
ATOM 820 N N . LEU A 1 103 ? -19.807 -2.973 20.984 1.00 77.06 103 LEU A N 1
ATOM 821 C CA . LEU A 1 103 ? -20.747 -4.044 21.302 1.00 77.06 103 LEU A CA 1
ATOM 822 C C . LEU A 1 103 ? -20.466 -4.604 22.693 1.00 77.06 103 LEU A C 1
ATOM 824 O O . LEU A 1 103 ? -21.397 -4.794 23.466 1.00 77.06 103 LEU A O 1
ATOM 828 N N . GLU A 1 104 ? -19.196 -4.804 23.026 1.00 74.25 104 GLU A N 1
ATOM 829 C CA . GLU A 1 104 ? -18.777 -5.295 24.337 1.00 74.25 104 GLU A CA 1
ATOM 830 C C . GLU A 1 104 ? -19.107 -4.304 25.455 1.00 74.25 104 GLU A C 1
ATOM 832 O O . GLU A 1 104 ? -19.655 -4.721 26.473 1.00 74.25 104 GLU A O 1
ATOM 837 N N . ALA A 1 105 ? -18.866 -3.002 25.251 1.00 76.06 105 ALA A N 1
ATOM 838 C CA . ALA A 1 105 ? -19.229 -1.969 26.220 1.00 76.06 105 ALA A CA 1
ATOM 839 C C . ALA A 1 105 ? -20.749 -1.928 26.473 1.00 76.06 105 ALA A C 1
ATOM 841 O O . ALA A 1 105 ? -21.187 -1.947 27.620 1.00 76.06 105 ALA A O 1
ATOM 842 N N . ARG A 1 106 ? -21.565 -2.017 25.412 1.00 75.44 106 ARG A N 1
ATOM 843 C CA . ARG A 1 106 ? -23.035 -2.082 25.528 1.00 75.44 106 ARG A CA 1
ATOM 844 C C . ARG A 1 106 ? -23.563 -3.358 26.178 1.00 75.44 106 ARG A C 1
ATOM 846 O O . ARG A 1 106 ? -24.669 -3.341 26.710 1.00 75.44 106 ARG A O 1
ATOM 853 N N . LEU A 1 107 ? -22.833 -4.463 26.058 1.00 74.19 107 LEU A N 1
ATOM 854 C CA . LEU A 1 107 ? -23.202 -5.755 26.636 1.00 74.19 107 LEU A CA 1
ATOM 855 C C . LEU A 1 107 ? -22.568 -5.981 28.018 1.00 74.19 107 LEU A C 1
ATOM 857 O O . LEU A 1 107 ? -22.782 -7.044 28.597 1.00 74.19 107 LEU A O 1
ATOM 861 N N . GLU A 1 108 ? -21.799 -5.012 28.531 1.00 72.50 108 GLU A N 1
ATOM 862 C CA . GLU A 1 108 ? -21.054 -5.086 29.797 1.00 72.50 108 GLU A CA 1
ATOM 863 C C . GLU A 1 108 ? -20.131 -6.322 29.888 1.00 72.50 108 GLU A C 1
ATOM 865 O O . GLU A 1 108 ? -19.868 -6.866 30.962 1.00 72.50 108 GLU A O 1
ATOM 870 N N . VAL A 1 109 ? -19.611 -6.779 28.743 1.00 68.81 109 VAL A N 1
ATOM 871 C CA . VAL A 1 109 ? -18.732 -7.952 28.658 1.00 68.81 109 VAL A CA 1
ATOM 872 C C . VAL A 1 109 ? -17.277 -7.502 28.805 1.00 68.81 109 VAL A C 1
ATOM 874 O O . VAL A 1 109 ? -16.639 -7.091 27.839 1.00 68.81 109 VAL A O 1
ATOM 877 N N . THR A 1 110 ? -16.730 -7.580 30.019 1.00 62.78 110 THR A N 1
ATOM 878 C CA . THR A 1 110 ? -15.356 -7.130 30.326 1.00 62.78 110 THR A CA 1
ATOM 879 C C . THR A 1 110 ? -14.295 -8.226 30.238 1.00 62.78 110 THR A C 1
ATOM 881 O O . THR A 1 110 ? -13.121 -7.929 30.010 1.00 62.78 110 THR A O 1
ATOM 884 N N . ASP A 1 111 ? -14.692 -9.490 30.402 1.00 59.62 111 ASP A N 1
ATOM 885 C CA . ASP A 1 111 ? -13.762 -10.573 30.759 1.00 59.62 111 ASP A CA 1
ATOM 886 C C . ASP A 1 111 ? -13.155 -11.319 29.560 1.00 59.62 111 ASP A C 1
ATOM 888 O O . ASP A 1 111 ? -12.180 -12.050 29.717 1.00 59.62 111 ASP A O 1
ATOM 892 N N . PHE A 1 112 ? -13.700 -11.131 28.355 1.00 58.31 112 PHE A N 1
ATOM 893 C CA . PHE A 1 112 ? -13.300 -11.878 27.150 1.00 58.31 112 PHE A CA 1
ATOM 894 C C . PHE A 1 112 ? -12.463 -11.062 26.158 1.00 58.31 112 PHE A C 1
ATOM 896 O O . PHE A 1 112 ? -12.113 -11.557 25.086 1.00 58.31 112 PHE A O 1
ATOM 903 N N . MET A 1 113 ? -12.115 -9.822 26.507 1.00 57.81 113 MET A N 1
ATOM 904 C CA . MET A 1 113 ? -11.316 -8.968 25.633 1.00 57.81 113 MET A CA 1
ATOM 905 C C . MET A 1 113 ? -9.855 -9.412 25.578 1.00 57.81 113 MET A C 1
ATOM 907 O O . MET A 1 113 ? -9.218 -9.636 26.609 1.00 57.81 113 MET A O 1
ATOM 911 N N . LEU A 1 114 ? -9.282 -9.417 24.371 1.00 60.44 114 LEU A N 1
ATOM 912 C CA . LEU A 1 114 ? -7.843 -9.580 24.178 1.00 60.44 114 LEU A CA 1
ATOM 913 C C . LEU A 1 114 ? -7.078 -8.478 24.924 1.00 60.44 114 LEU A C 1
ATOM 915 O O . LEU A 1 114 ? -7.302 -7.278 24.727 1.00 60.44 114 LEU A O 1
ATOM 919 N N . THR A 1 115 ? -6.152 -8.894 25.785 1.00 61.66 115 THR A N 1
ATOM 920 C CA . THR A 1 115 ? -5.334 -8.003 26.606 1.00 61.66 115 THR A CA 1
ATOM 921 C C . THR A 1 115 ? -4.567 -7.026 25.715 1.00 61.66 115 THR A C 1
ATOM 923 O O . THR A 1 115 ? -3.842 -7.426 24.805 1.00 61.66 115 THR A O 1
ATOM 926 N N . GLY A 1 116 ? -4.732 -5.725 25.962 1.00 66.69 116 GLY A N 1
ATOM 927 C CA . GLY A 1 116 ? -4.057 -4.679 25.197 1.00 66.69 116 GLY A CA 1
ATOM 928 C C . GLY A 1 116 ? -4.792 -4.217 23.940 1.00 66.69 116 GLY A C 1
ATOM 929 O O . GLY A 1 116 ? -4.150 -3.600 23.093 1.00 66.69 116 GLY A O 1
ATOM 930 N N . TRP A 1 117 ? -6.094 -4.470 23.785 1.00 73.94 117 TRP A N 1
ATOM 931 C CA . TRP A 1 117 ? -6.946 -3.773 22.808 1.00 73.94 117 TRP A CA 1
ATOM 932 C C . TRP A 1 117 ? -7.486 -2.456 23.389 1.00 73.94 117 TRP A C 1
ATOM 934 O O . TRP A 1 117 ? -7.799 -2.425 24.577 1.00 73.94 117 TRP A O 1
ATOM 944 N N . PRO A 1 118 ? -7.568 -1.369 22.594 1.00 76.31 118 PRO A N 1
ATOM 945 C CA . PRO A 1 118 ? -8.127 -0.110 23.078 1.00 76.31 118 PRO A CA 1
ATOM 946 C C . PRO A 1 118 ? -9.632 -0.262 23.340 1.00 76.31 118 PRO A C 1
ATOM 948 O O . PRO A 1 118 ? -10.338 -0.883 22.545 1.00 76.31 118 PRO A O 1
ATOM 951 N N . ARG A 1 119 ? -10.103 0.291 24.458 1.00 72.56 119 ARG A N 1
ATOM 952 C CA . ARG A 1 119 ? -11.469 0.132 24.983 1.00 72.56 119 ARG A CA 1
ATOM 953 C C . ARG A 1 119 ? -12.288 1.410 24.904 1.00 72.56 119 ARG A C 1
ATOM 955 O O . ARG A 1 119 ? -13.506 1.347 24.795 1.00 72.56 119 ARG A O 1
ATOM 962 N N . THR A 1 120 ? -11.624 2.560 24.939 1.00 75.50 120 THR A N 1
ATOM 963 C CA . THR A 1 120 ? -12.276 3.872 24.921 1.00 75.50 120 THR A CA 1
ATOM 964 C C . THR A 1 120 ? -11.942 4.644 23.642 1.00 75.50 120 THR A C 1
ATOM 966 O O . THR A 1 120 ? -10.891 4.412 23.033 1.00 75.50 120 THR A O 1
ATOM 969 N N . PRO A 1 121 ? -12.795 5.602 23.228 1.00 78.06 121 PRO A N 1
ATOM 970 C CA . PRO A 1 121 ? -12.486 6.528 22.136 1.00 78.06 121 PRO A CA 1
ATOM 971 C C . PRO A 1 121 ? -11.105 7.170 22.294 1.00 78.06 121 PRO A C 1
ATOM 973 O O . PRO A 1 121 ? -10.333 7.259 21.341 1.00 78.06 121 PRO A O 1
ATOM 976 N N . GLU A 1 122 ? -10.781 7.577 23.519 1.00 80.50 122 GLU A N 1
ATOM 977 C CA . GLU A 1 122 ? -9.537 8.251 23.879 1.00 80.50 122 GLU A CA 1
ATOM 978 C C . GLU A 1 122 ? -8.322 7.328 23.734 1.00 80.50 122 GLU A C 1
ATOM 980 O O . GLU A 1 122 ? -7.290 7.742 23.201 1.00 80.50 122 GLU A O 1
ATOM 985 N N . GLU A 1 123 ? -8.443 6.055 24.122 1.00 80.69 123 GLU A N 1
ATOM 986 C CA . GLU A 1 123 ? -7.410 5.039 23.897 1.00 80.69 123 GLU A CA 1
ATOM 987 C C . GLU A 1 123 ? -7.208 4.749 22.406 1.00 80.69 123 GLU A C 1
ATOM 989 O O . GLU A 1 123 ? -6.073 4.610 21.947 1.00 80.69 123 GLU A O 1
ATOM 994 N N . PHE A 1 124 ? -8.282 4.699 21.612 1.00 81.25 124 PHE A N 1
ATOM 995 C CA . PHE A 1 124 ? -8.166 4.570 20.157 1.00 81.25 124 PHE A CA 1
ATOM 996 C C . PHE A 1 124 ? -7.444 5.782 19.556 1.00 81.25 124 PHE A C 1
ATOM 998 O O . PHE A 1 124 ? -6.495 5.626 18.786 1.00 81.25 124 PHE A O 1
ATOM 1005 N N . LEU A 1 125 ? -7.863 6.995 19.917 1.00 81.69 125 LEU A N 1
ATOM 1006 C CA . LEU A 1 125 ? -7.280 8.225 19.392 1.00 81.69 125 LEU A CA 1
ATOM 1007 C C . LEU A 1 125 ? -5.823 8.395 19.818 1.00 81.69 125 LEU A C 1
ATOM 1009 O O . LEU A 1 125 ? -5.009 8.794 18.995 1.00 81.69 125 LEU A O 1
ATOM 1013 N N . SER A 1 126 ? -5.474 8.105 21.068 1.00 83.19 126 SER A N 1
ATOM 1014 C CA . SER A 1 126 ? -4.089 8.199 21.547 1.00 83.19 126 SER A CA 1
ATOM 1015 C C . SER A 1 126 ? -3.180 7.163 20.887 1.00 83.19 126 SER A C 1
ATOM 1017 O O . SER A 1 126 ? -2.053 7.487 20.521 1.00 83.19 126 SER A O 1
ATOM 1019 N N . ARG A 1 127 ? -3.671 5.940 20.658 1.00 82.38 127 ARG A N 1
ATOM 1020 C CA . ARG A 1 127 ? -2.874 4.856 20.072 1.00 82.38 127 ARG A CA 1
ATOM 1021 C C . ARG A 1 127 ? -2.632 4.990 18.573 1.00 82.38 127 ARG A C 1
ATOM 1023 O O . ARG A 1 127 ? -1.605 4.526 18.085 1.00 82.38 127 ARG A O 1
ATOM 1030 N N . TYR A 1 128 ? -3.564 5.592 17.837 1.00 80.56 128 TYR A N 1
ATOM 1031 C CA . TYR A 1 128 ? -3.465 5.769 16.382 1.00 80.56 128 TYR A CA 1
ATOM 1032 C C . TYR A 1 128 ? -3.125 7.211 15.986 1.00 80.56 128 TYR A C 1
ATOM 1034 O O . TYR A 1 128 ? -3.568 7.708 14.949 1.00 80.56 128 TYR A O 1
ATOM 1042 N N . LYS A 1 129 ? -2.318 7.885 16.810 1.00 81.69 129 LYS A N 1
ATOM 1043 C CA . LYS A 1 129 ? -1.683 9.168 16.500 1.00 81.69 129 LYS A CA 1
ATOM 1044 C C . LYS A 1 129 ? -0.179 8.979 16.354 1.00 81.69 129 LYS A C 1
ATOM 1046 O O . LYS A 1 129 ? 0.448 8.259 17.124 1.00 81.69 129 LYS A O 1
ATOM 1051 N N . PHE A 1 130 ? 0.404 9.666 15.382 1.00 77.31 130 PHE A N 1
ATOM 1052 C CA . PHE A 1 130 ? 1.842 9.879 15.310 1.00 77.31 130 PHE A CA 1
ATOM 1053 C C . PHE A 1 130 ? 2.112 11.347 15.630 1.00 77.31 130 PHE A C 1
ATOM 1055 O O . PHE A 1 130 ? 1.677 12.235 14.893 1.00 77.31 130 PHE A O 1
ATOM 1062 N N . MET A 1 131 ? 2.779 11.595 16.761 1.00 77.56 131 MET A N 1
ATOM 1063 C CA . MET A 1 131 ? 2.873 12.916 17.393 1.00 77.56 131 MET A CA 1
ATOM 1064 C C . MET A 1 131 ? 1.474 13.493 17.676 1.00 77.56 131 MET A C 1
ATOM 1066 O O . MET A 1 131 ? 0.852 13.126 18.669 1.00 77.56 131 MET A O 1
ATOM 1070 N N . SER A 1 132 ? 0.943 14.311 16.767 1.00 78.94 132 SER A N 1
ATOM 1071 C CA . SER A 1 132 ? -0.394 14.920 16.861 1.00 78.94 132 SER A CA 1
ATOM 107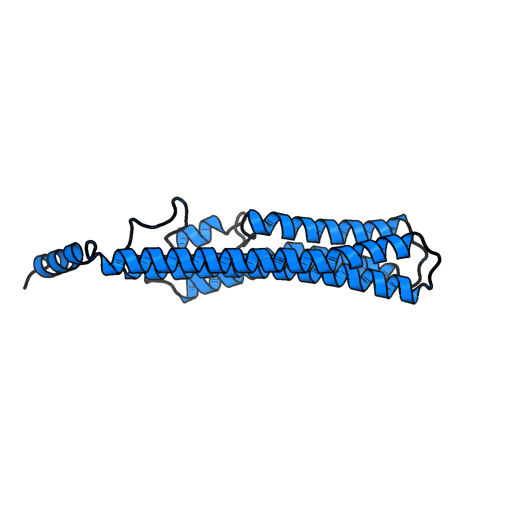2 C C . SER A 1 132 ? -1.279 14.618 15.650 1.00 78.94 132 SER A C 1
ATOM 1074 O O . SER A 1 132 ? -2.437 15.030 15.610 1.00 78.94 132 SER A O 1
ATOM 1076 N N . ILE A 1 133 ? -0.748 13.912 14.650 1.00 82.31 133 ILE A N 1
ATOM 1077 C CA . ILE A 1 133 ? -1.439 13.636 13.393 1.00 82.31 133 ILE A CA 1
ATOM 1078 C C . ILE A 1 133 ? -2.120 12.268 13.509 1.00 82.31 133 ILE A C 1
ATOM 1080 O O . ILE A 1 133 ? -1.456 11.302 13.898 1.00 82.31 133 ILE A O 1
ATOM 1084 N N . PRO A 1 134 ? -3.418 12.141 13.169 1.00 82.88 134 PRO A N 1
ATOM 1085 C CA . PRO A 1 134 ? -4.071 10.843 13.058 1.00 82.88 134 PRO A CA 1
ATOM 1086 C C . PRO A 1 134 ? -3.307 9.982 12.053 1.00 82.88 134 PRO A C 1
ATOM 1088 O O . PRO A 1 134 ? -3.249 10.308 10.871 1.00 82.88 134 PRO A O 1
ATOM 1091 N N . TRP A 1 135 ? -2.703 8.897 12.521 1.00 83.06 135 TRP A N 1
ATOM 1092 C CA . TRP A 1 135 ? -1.823 8.055 11.725 1.00 83.06 135 TRP A CA 1
ATOM 1093 C C . TRP A 1 135 ? -2.191 6.594 11.949 1.00 83.06 135 TRP A C 1
ATOM 1095 O O . TRP A 1 135 ? -1.808 5.965 12.938 1.00 83.06 135 TRP A O 1
ATOM 1105 N N . CYS A 1 136 ? -2.961 6.042 11.014 1.00 83.62 136 CYS A N 1
ATOM 1106 C CA . CYS A 1 136 ? -3.406 4.659 11.088 1.00 83.62 136 CYS A CA 1
ATOM 1107 C C . CYS A 1 136 ? -2.433 3.766 10.316 1.00 83.62 136 CYS A C 1
ATOM 1109 O O . CYS A 1 136 ? -2.618 3.507 9.126 1.00 83.62 136 CYS A O 1
ATOM 1111 N N . THR A 1 137 ? -1.377 3.299 10.986 1.00 81.62 137 THR A N 1
ATOM 1112 C CA . THR A 1 137 ? -0.550 2.225 10.426 1.00 81.62 137 THR A CA 1
ATOM 1113 C C . THR A 1 137 ? -1.317 0.901 10.409 1.00 81.62 137 THR A C 1
ATOM 1115 O O . THR A 1 137 ? -2.086 0.606 11.337 1.00 81.62 137 THR A O 1
ATOM 1118 N N . PRO A 1 138 ? -1.071 0.048 9.397 1.00 81.38 138 PRO A N 1
ATOM 1119 C CA . PRO A 1 138 ? -1.562 -1.319 9.424 1.00 81.38 138 PRO A CA 1
ATOM 1120 C C . PRO A 1 138 ? -1.069 -2.075 10.672 1.00 81.38 138 PRO A C 1
ATOM 1122 O O . PRO A 1 138 ? 0.006 -1.762 11.198 1.00 81.38 138 PRO A O 1
ATOM 1125 N N . PRO A 1 139 ? -1.821 -3.084 11.148 1.00 81.38 139 PRO A N 1
ATOM 1126 C CA . PRO A 1 139 ? -1.334 -4.061 12.125 1.00 81.38 139 PRO A CA 1
ATOM 1127 C C . PRO A 1 139 ? -0.021 -4.712 11.675 1.00 81.38 139 PRO A C 1
ATOM 1129 O O . PRO A 1 139 ? 0.230 -4.800 10.479 1.00 81.38 139 PRO A O 1
ATOM 1132 N N . GLU A 1 140 ? 0.794 -5.198 12.613 1.00 80.69 140 GLU A N 1
ATOM 1133 C CA . GLU A 1 140 ? 2.165 -5.683 12.359 1.00 80.69 140 GLU A CA 1
ATOM 1134 C C . GLU A 1 140 ? 2.259 -6.704 11.219 1.00 80.69 140 GLU A C 1
ATOM 1136 O O . GLU A 1 140 ? 3.090 -6.537 10.328 1.00 80.69 140 GLU A O 1
ATOM 1141 N N . ILE 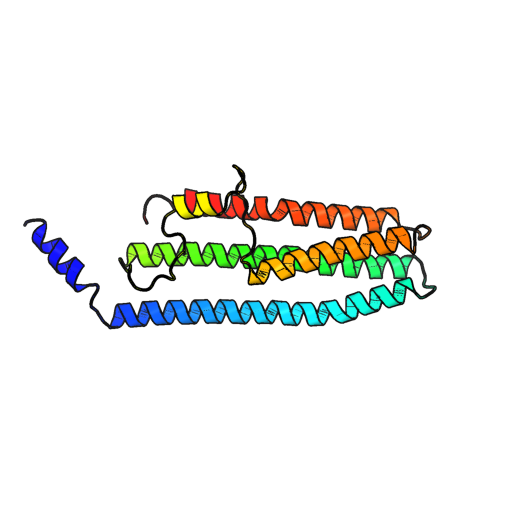A 1 141 ? 1.346 -7.680 11.185 1.00 78.25 141 ILE A N 1
ATOM 1142 C CA . ILE A 1 141 ? 1.273 -8.701 10.127 1.00 78.25 141 ILE A CA 1
ATOM 1143 C C . ILE A 1 141 ? 1.094 -8.049 8.744 1.00 78.25 141 ILE A C 1
ATOM 1145 O O . ILE A 1 141 ? 1.794 -8.382 7.794 1.00 78.25 141 ILE A O 1
ATOM 1149 N N . ILE A 1 142 ? 0.207 -7.055 8.634 1.00 84.56 142 ILE A N 1
ATOM 1150 C CA . ILE A 1 142 ? -0.102 -6.366 7.368 1.00 84.56 142 ILE A CA 1
ATOM 1151 C C . ILE A 1 142 ? 0.960 -5.309 7.028 1.00 84.56 142 ILE A C 1
ATOM 1153 O O . ILE A 1 142 ? 1.238 -5.025 5.862 1.00 84.56 142 ILE A O 1
ATOM 1157 N N . LYS A 1 143 ? 1.586 -4.723 8.052 1.00 88.19 143 LYS A N 1
ATOM 1158 C CA . LYS A 1 143 ? 2.602 -3.676 7.926 1.00 88.19 143 LYS A CA 1
ATOM 1159 C C . LYS A 1 143 ? 3.816 -4.170 7.145 1.00 88.19 143 LYS A C 1
ATOM 1161 O O . LYS A 1 143 ? 4.369 -3.394 6.371 1.00 88.19 143 LYS A O 1
ATOM 1166 N N . ILE A 1 144 ? 4.199 -5.437 7.315 1.00 89.62 144 ILE A N 1
ATOM 1167 C CA . ILE A 1 144 ? 5.300 -6.052 6.561 1.00 89.62 144 ILE A CA 1
ATOM 1168 C C . ILE A 1 144 ? 5.005 -6.007 5.058 1.00 89.62 144 ILE A C 1
ATOM 1170 O O . ILE A 1 144 ? 5.861 -5.577 4.291 1.00 89.62 144 ILE A O 1
ATOM 1174 N N . PHE A 1 145 ? 3.784 -6.356 4.640 1.00 90.06 145 PHE A N 1
ATOM 1175 C CA . PHE A 1 145 ? 3.394 -6.307 3.228 1.00 90.06 145 PHE A CA 1
ATOM 1176 C C . PHE A 1 145 ? 3.352 -4.877 2.693 1.00 90.06 145 PHE A C 1
ATOM 1178 O O . PHE A 1 145 ? 3.910 -4.610 1.634 1.00 90.06 145 PHE A O 1
ATOM 1185 N N . TRP A 1 146 ? 2.775 -3.934 3.446 1.00 92.81 146 TRP A N 1
ATOM 1186 C CA . TRP A 1 146 ? 2.784 -2.516 3.069 1.00 92.81 146 TRP A CA 1
ATOM 1187 C C . TRP A 1 146 ? 4.209 -1.993 2.832 1.00 92.81 146 TRP A C 1
ATOM 1189 O O . TRP A 1 146 ? 4.472 -1.385 1.794 1.00 92.81 146 TRP A O 1
ATOM 1199 N N . ILE A 1 147 ? 5.142 -2.279 3.748 1.00 93.81 147 ILE A N 1
ATOM 1200 C CA . ILE A 1 147 ? 6.554 -1.900 3.598 1.00 93.81 147 ILE A CA 1
ATOM 1201 C C . ILE A 1 147 ? 7.179 -2.607 2.392 1.00 93.81 147 ILE A C 1
ATOM 1203 O O . ILE A 1 147 ? 7.866 -1.958 1.610 1.00 93.81 147 ILE A O 1
ATOM 1207 N N . ALA A 1 148 ? 6.928 -3.904 2.204 1.00 93.56 148 ALA A N 1
ATOM 1208 C CA . ALA A 1 148 ? 7.472 -4.662 1.081 1.00 93.56 148 ALA A CA 1
ATOM 1209 C C . ALA A 1 148 ? 7.017 -4.097 -0.274 1.00 93.56 148 ALA A C 1
ATOM 1211 O O . ALA A 1 148 ? 7.843 -3.936 -1.170 1.00 93.56 148 ALA A O 1
ATOM 1212 N N . PHE A 1 149 ? 5.740 -3.726 -0.419 1.00 95.06 149 PHE A N 1
ATOM 1213 C CA . PHE A 1 149 ? 5.249 -3.078 -1.637 1.00 95.06 149 PHE A CA 1
ATOM 1214 C C . PHE A 1 149 ? 5.900 -1.709 -1.855 1.00 95.06 149 PHE A C 1
ATOM 1216 O O . PHE A 1 149 ? 6.339 -1.420 -2.965 1.00 95.06 149 PHE A O 1
ATOM 1223 N N . MET A 1 150 ? 6.029 -0.894 -0.802 1.00 96.56 150 MET A N 1
ATOM 1224 C CA . MET A 1 150 ? 6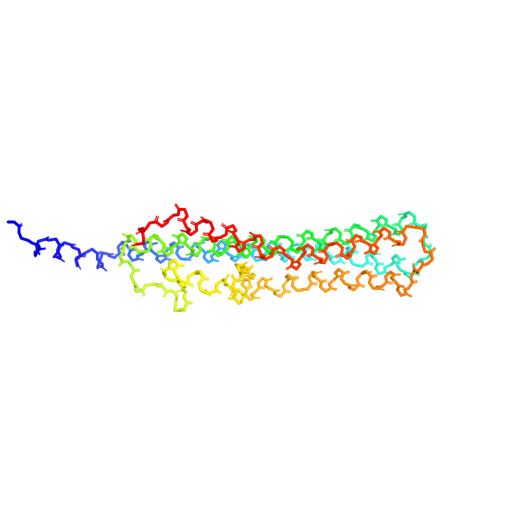.712 0.404 -0.866 1.00 96.56 150 MET A CA 1
ATOM 1225 C C . MET A 1 150 ? 8.172 0.265 -1.313 1.00 96.56 150 MET A C 1
ATOM 1227 O O . MET A 1 150 ? 8.608 0.961 -2.228 1.00 96.56 150 MET A O 1
ATOM 1231 N N . VAL A 1 151 ? 8.912 -0.669 -0.709 1.00 96.62 151 VAL A N 1
ATOM 1232 C CA . VAL A 1 151 ? 10.293 -0.997 -1.093 1.00 96.62 151 VAL A CA 1
ATOM 1233 C C . VAL A 1 151 ? 10.349 -1.521 -2.526 1.00 96.62 151 VAL A C 1
ATOM 1235 O O . VAL A 1 151 ? 11.263 -1.168 -3.262 1.00 96.62 151 VAL A O 1
ATOM 1238 N N . GLY A 1 152 ? 9.358 -2.302 -2.957 1.00 96.62 152 GLY A N 1
ATOM 1239 C CA . GLY A 1 152 ? 9.231 -2.744 -4.342 1.00 96.62 152 GLY A CA 1
ATOM 1240 C C . GLY A 1 152 ? 9.109 -1.578 -5.325 1.00 96.62 152 GLY A C 1
ATOM 1241 O O . GLY A 1 152 ? 9.798 -1.579 -6.342 1.00 96.62 152 GLY A O 1
ATOM 1242 N N . ILE A 1 153 ? 8.284 -0.564 -5.025 1.00 97.69 153 ILE A N 1
ATOM 1243 C CA . ILE A 1 153 ? 8.129 0.618 -5.895 1.00 97.69 153 ILE A CA 1
ATOM 1244 C C . ILE A 1 153 ? 9.457 1.368 -5.996 1.00 97.69 153 ILE A C 1
ATOM 1246 O O . ILE A 1 153 ? 9.871 1.715 -7.102 1.00 97.69 153 ILE A O 1
ATOM 1250 N N . VAL A 1 154 ? 10.137 1.576 -4.862 1.00 97.56 154 VAL A N 1
ATOM 1251 C CA . VAL A 1 154 ? 11.476 2.185 -4.824 1.00 97.56 154 VAL A CA 1
ATOM 1252 C C . VAL A 1 154 ? 12.445 1.374 -5.683 1.00 97.56 154 VAL A C 1
ATOM 1254 O O . VAL A 1 154 ? 13.030 1.919 -6.608 1.00 97.56 154 VAL A O 1
ATOM 1257 N N . GLY A 1 155 ? 12.535 0.060 -5.466 1.00 97.00 155 GLY A N 1
ATOM 1258 C CA . GLY A 1 155 ? 13.456 -0.813 -6.192 1.00 97.00 155 GLY A CA 1
ATOM 1259 C C . GLY A 1 155 ? 13.220 -0.836 -7.704 1.00 97.00 155 GLY A C 1
ATOM 1260 O O . GLY A 1 155 ? 14.178 -0.781 -8.469 1.00 97.00 155 GLY A O 1
ATOM 1261 N N . VAL A 1 156 ? 11.962 -0.871 -8.155 1.00 96.69 156 VAL A N 1
ATOM 1262 C CA . VAL A 1 156 ? 11.615 -0.800 -9.587 1.00 96.69 156 VAL A CA 1
ATOM 1263 C C . VAL A 1 156 ? 11.982 0.568 -10.171 1.00 96.69 156 VAL A C 1
ATOM 1265 O O . VAL A 1 156 ? 12.580 0.635 -11.244 1.00 96.69 156 VAL A O 1
ATOM 1268 N N . THR A 1 157 ? 11.673 1.652 -9.456 1.00 96.19 157 THR A N 1
ATOM 1269 C CA . THR A 1 157 ? 11.958 3.031 -9.891 1.00 96.19 157 THR A CA 1
ATOM 1270 C C . THR A 1 157 ? 13.465 3.297 -9.977 1.00 96.19 157 THR A C 1
ATOM 1272 O O . THR A 1 157 ? 13.950 3.847 -10.971 1.00 96.19 157 THR A O 1
ATOM 1275 N N . ASP A 1 158 ? 14.221 2.849 -8.977 1.00 95.62 158 ASP A N 1
ATOM 1276 C CA . ASP A 1 158 ? 15.678 2.967 -8.930 1.00 95.62 158 ASP A CA 1
ATOM 1277 C C . ASP A 1 158 ? 16.338 2.092 -9.998 1.00 95.62 158 ASP A C 1
ATOM 1279 O O . ASP A 1 158 ? 17.260 2.539 -10.677 1.00 95.62 158 ASP A O 1
ATOM 1283 N N . ALA A 1 159 ? 15.840 0.871 -10.221 1.00 95.31 159 ALA A N 1
ATOM 1284 C CA . ALA A 1 159 ? 16.361 -0.004 -11.267 1.00 95.31 159 ALA A CA 1
ATOM 1285 C C . ALA A 1 159 ? 16.216 0.620 -12.664 1.00 95.31 159 ALA A C 1
ATOM 1287 O O . ALA A 1 159 ? 17.150 0.542 -13.460 1.00 95.31 159 ALA A O 1
ATOM 1288 N N . VAL A 1 160 ? 15.097 1.292 -12.958 1.00 94.12 160 VAL A N 1
ATOM 1289 C CA . VAL A 1 160 ? 14.949 2.054 -14.211 1.00 94.12 160 VAL A CA 1
ATOM 1290 C C . VAL A 1 160 ? 15.934 3.224 -14.266 1.00 94.12 160 VAL A C 1
ATOM 1292 O O . VAL A 1 160 ? 16.608 3.398 -15.279 1.00 94.12 160 VAL A O 1
ATOM 1295 N N . SER A 1 161 ? 16.075 3.966 -13.166 1.00 93.00 161 SER A N 1
ATOM 1296 C CA . SER A 1 161 ? 16.999 5.107 -13.038 1.00 93.00 161 SER A CA 1
ATOM 1297 C C . SER A 1 161 ? 18.461 4.738 -13.269 1.00 93.00 161 SER A C 1
ATOM 1299 O O . SER A 1 161 ? 19.191 5.492 -13.906 1.00 93.00 161 SER A O 1
ATOM 1301 N N . LEU A 1 162 ? 18.886 3.571 -12.789 1.00 94.06 162 LEU A N 1
ATOM 1302 C CA . LEU A 1 162 ? 20.278 3.135 -12.859 1.00 94.06 162 LEU A CA 1
ATOM 1303 C C . LEU A 1 162 ? 20.599 2.344 -14.130 1.00 94.06 162 LEU A C 1
ATOM 1305 O O . LEU A 1 162 ? 21.704 2.457 -14.654 1.00 94.06 162 LEU A O 1
ATOM 1309 N N . LEU A 1 163 ? 19.665 1.521 -14.614 1.00 93.00 163 LEU A N 1
ATOM 1310 C CA . LEU A 1 163 ? 19.947 0.537 -15.666 1.00 93.00 163 LEU A CA 1
ATOM 1311 C C . LEU A 1 163 ? 19.391 0.931 -17.039 1.00 93.00 163 LEU A C 1
ATOM 1313 O O . LEU A 1 163 ? 19.826 0.371 -18.047 1.00 93.00 163 LEU A O 1
ATOM 1317 N N . LYS A 1 164 ? 18.419 1.851 -17.099 1.00 91.44 164 LYS A N 1
ATOM 1318 C CA . LYS A 1 164 ? 17.728 2.265 -18.334 1.00 91.44 164 LYS A CA 1
ATOM 1319 C C . LYS A 1 164 ? 17.452 3.787 -18.387 1.00 91.44 164 LYS A C 1
ATOM 1321 O O . LYS A 1 164 ? 16.313 4.176 -18.650 1.00 91.44 164 LYS A O 1
ATOM 1326 N N . PRO A 1 165 ? 18.461 4.659 -18.185 1.00 90.31 165 PRO A N 1
ATOM 1327 C CA . PRO A 1 165 ? 18.250 6.112 -18.164 1.00 90.31 165 PRO A CA 1
ATOM 1328 C C . PRO A 1 165 ? 17.829 6.700 -19.524 1.00 90.31 165 PRO A C 1
ATOM 1330 O O . PRO A 1 165 ? 17.158 7.727 -19.563 1.00 90.31 165 PRO A O 1
ATOM 1333 N N . ASP A 1 166 ? 18.180 6.040 -20.632 1.00 90.81 166 ASP A N 1
ATOM 1334 C CA . ASP A 1 166 ? 17.997 6.578 -21.990 1.00 90.81 166 ASP A CA 1
ATOM 1335 C C . ASP A 1 166 ? 16.650 6.214 -22.647 1.00 90.81 166 ASP A C 1
ATOM 1337 O O . ASP A 1 166 ? 16.404 6.580 -23.797 1.00 90.81 166 ASP A O 1
ATOM 1341 N N . VAL A 1 167 ? 15.771 5.481 -21.952 1.00 91.19 167 VAL A N 1
ATOM 1342 C CA . VAL A 1 167 ? 14.483 5.029 -22.511 1.00 91.19 167 VAL A CA 1
ATOM 1343 C C . VAL A 1 167 ? 13.536 6.210 -22.729 1.00 91.19 167 VAL A C 1
ATOM 1345 O O . VAL A 1 167 ? 13.323 7.040 -21.837 1.00 91.19 167 VAL A O 1
ATOM 1348 N N . LYS A 1 168 ? 12.881 6.271 -23.895 1.00 90.00 168 LYS A N 1
ATOM 1349 C CA . LYS A 1 168 ? 11.807 7.246 -24.130 1.00 90.00 168 LYS A CA 1
ATOM 1350 C C . LYS A 1 168 ? 10.668 7.017 -23.136 1.00 90.00 168 LYS A C 1
ATOM 1352 O O . LYS A 1 168 ? 10.118 5.931 -23.053 1.00 90.00 168 LYS A O 1
ATOM 1357 N N . GLY A 1 169 ? 10.315 8.046 -22.366 1.00 89.12 169 GLY A N 1
ATOM 1358 C CA . GLY A 1 169 ? 9.327 7.929 -21.282 1.00 89.12 169 GLY A CA 1
ATOM 1359 C C . GLY A 1 169 ? 9.930 7.688 -19.894 1.00 89.12 169 GLY A C 1
ATOM 1360 O O . GLY A 1 169 ? 9.180 7.577 -18.926 1.00 89.12 169 GLY A O 1
ATOM 1361 N N . PHE A 1 170 ? 11.261 7.698 -19.768 1.00 92.56 170 PHE A N 1
ATOM 1362 C CA . PHE A 1 170 ? 11.992 7.632 -18.499 1.00 92.56 170 PHE A CA 1
ATOM 1363 C C . PHE A 1 170 ? 11.376 8.498 -17.387 1.00 92.56 170 PHE A C 1
ATOM 1365 O O . PHE A 1 170 ? 10.964 7.989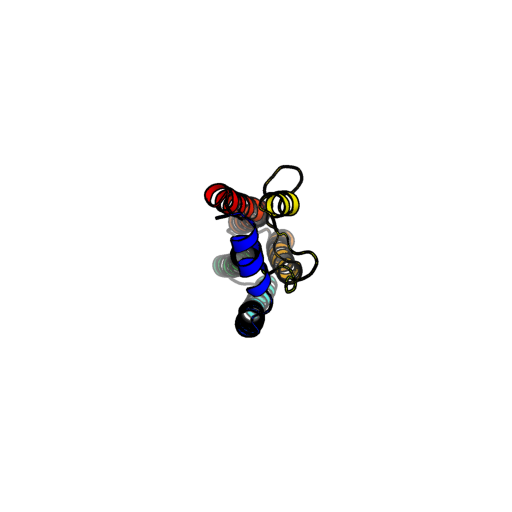 -16.342 1.00 92.56 170 PHE A O 1
ATOM 1372 N N . TYR A 1 171 ? 11.241 9.806 -17.637 1.00 94.06 171 TYR A N 1
ATOM 1373 C CA . TYR A 1 171 ? 10.702 10.747 -16.651 1.00 94.06 171 TYR A CA 1
ATOM 1374 C C . TYR A 1 171 ? 9.282 10.393 -16.217 1.00 94.06 171 TYR A C 1
ATOM 1376 O O . TYR A 1 171 ? 8.939 10.569 -15.054 1.00 94.06 171 TYR A O 1
ATOM 1384 N N . PHE A 1 172 ? 8.461 9.866 -17.126 1.00 95.56 172 PHE A N 1
ATOM 1385 C CA . PHE A 1 172 ? 7.094 9.482 -16.803 1.00 95.56 172 PHE A CA 1
ATOM 1386 C C . PHE A 1 172 ? 7.057 8.298 -15.829 1.00 95.56 172 PHE A C 1
ATOM 1388 O O . PHE A 1 172 ? 6.322 8.342 -14.841 1.00 95.56 172 PHE A O 1
ATOM 1395 N N . VAL A 1 173 ? 7.898 7.283 -16.050 1.00 95.19 173 VAL A N 1
ATOM 1396 C CA . VAL A 1 173 ? 8.039 6.133 -15.143 1.00 95.19 173 VAL A CA 1
ATOM 1397 C C . VAL A 1 173 ? 8.528 6.585 -13.767 1.00 95.19 173 VAL A C 1
ATOM 1399 O O . VAL A 1 173 ? 7.913 6.243 -12.757 1.00 95.19 173 VAL A O 1
ATOM 1402 N N . VAL A 1 174 ? 9.582 7.405 -13.721 1.00 95.75 174 VAL A N 1
ATOM 1403 C CA . VAL A 1 174 ? 10.170 7.881 -12.460 1.00 95.75 174 VAL A CA 1
ATOM 1404 C C . VAL A 1 174 ? 9.198 8.759 -11.676 1.00 95.75 174 VAL A C 1
ATOM 1406 O O . VAL A 1 174 ? 8.991 8.529 -10.485 1.00 95.75 174 VAL A O 1
ATOM 1409 N N . ILE A 1 175 ? 8.542 9.722 -12.332 1.00 96.81 175 ILE A N 1
ATOM 1410 C CA . ILE A 1 175 ? 7.532 10.577 -11.691 1.00 96.81 175 ILE A CA 1
ATOM 1411 C C . ILE A 1 175 ? 6.387 9.719 -11.145 1.00 96.81 175 ILE A C 1
ATOM 1413 O O . ILE A 1 175 ? 5.971 9.921 -10.005 1.00 96.81 175 ILE A O 1
ATOM 1417 N N . THR A 1 176 ? 5.910 8.731 -11.908 1.00 97.44 176 THR A N 1
ATOM 1418 C CA . THR A 1 176 ? 4.843 7.824 -11.455 1.00 97.44 176 THR A CA 1
ATOM 1419 C C . THR A 1 176 ? 5.269 7.017 -10.227 1.00 97.44 176 THR A C 1
ATOM 1421 O O . THR A 1 176 ? 4.494 6.897 -9.274 1.00 97.44 176 THR A O 1
ATOM 1424 N N . GLY A 1 177 ? 6.506 6.512 -10.203 1.00 97.19 177 GLY A N 1
ATOM 1425 C CA . GLY A 1 177 ? 7.080 5.825 -9.045 1.00 97.19 177 GLY A CA 1
ATOM 1426 C C . GLY A 1 177 ? 7.133 6.718 -7.802 1.00 97.19 177 GLY A C 1
ATOM 1427 O O . GLY A 1 177 ? 6.609 6.348 -6.750 1.00 97.19 177 GLY A O 1
ATOM 1428 N N . ILE A 1 178 ? 7.671 7.935 -7.935 1.00 97.50 178 ILE A N 1
ATOM 1429 C CA . ILE A 1 178 ? 7.766 8.917 -6.841 1.00 97.50 178 ILE A CA 1
ATOM 1430 C C . ILE A 1 178 ? 6.378 9.292 -6.311 1.00 97.50 178 ILE A C 1
ATOM 1432 O O . ILE A 1 178 ? 6.156 9.276 -5.100 1.00 97.50 178 ILE A O 1
ATOM 1436 N N . VAL A 1 179 ? 5.424 9.592 -7.196 1.00 97.88 179 VAL A N 1
ATOM 1437 C CA . VAL A 1 179 ? 4.044 9.917 -6.806 1.00 97.88 179 VAL A CA 1
ATOM 1438 C C . VAL A 1 179 ? 3.408 8.749 -6.050 1.00 97.88 179 VAL A C 1
ATOM 1440 O O . VAL A 1 179 ? 2.791 8.963 -5.007 1.00 97.88 179 VAL A O 1
ATOM 1443 N N . SER A 1 180 ? 3.610 7.515 -6.515 1.00 97.50 180 SER A N 1
ATOM 1444 C CA . SER A 1 180 ? 3.098 6.311 -5.849 1.00 97.50 180 SER A CA 1
ATOM 1445 C C . SER A 1 180 ? 3.680 6.141 -4.439 1.00 97.50 180 SER A C 1
ATOM 1447 O O . SER A 1 180 ? 2.938 5.831 -3.505 1.00 97.50 180 SER A O 1
ATOM 1449 N N . ILE A 1 181 ? 4.978 6.415 -4.254 1.00 97.12 181 ILE A N 1
ATOM 1450 C CA . ILE A 1 181 ? 5.646 6.406 -2.940 1.00 97.12 181 ILE A CA 1
ATOM 1451 C C . ILE A 1 181 ? 5.060 7.490 -2.029 1.00 97.12 181 ILE A C 1
ATOM 1453 O O . ILE A 1 181 ? 4.682 7.206 -0.892 1.00 97.12 181 ILE A O 1
ATOM 1457 N N . ILE A 1 182 ? 4.938 8.727 -2.516 1.00 96.81 182 ILE A N 1
ATOM 1458 C CA . ILE A 1 182 ? 4.392 9.844 -1.732 1.00 96.81 182 ILE A CA 1
ATOM 1459 C C . ILE A 1 182 ? 2.967 9.524 -1.272 1.00 96.81 182 ILE A C 1
ATOM 1461 O O . ILE A 1 182 ? 2.657 9.653 -0.085 1.00 96.81 182 ILE A O 1
ATOM 1465 N N . ILE A 1 183 ? 2.110 9.047 -2.179 1.00 96.06 183 ILE A N 1
ATOM 1466 C CA . ILE A 1 183 ? 0.744 8.647 -1.831 1.00 96.06 183 ILE A CA 1
ATOM 1467 C C . ILE A 1 183 ? 0.774 7.503 -0.813 1.00 96.06 183 ILE A C 1
ATOM 1469 O O . ILE A 1 183 ? 0.044 7.559 0.176 1.00 96.06 183 ILE A O 1
ATOM 1473 N N . GLY A 1 184 ? 1.629 6.497 -0.996 1.00 93.94 184 GLY A N 1
ATOM 1474 C CA . GLY A 1 184 ? 1.763 5.374 -0.068 1.00 93.94 184 GLY A CA 1
ATOM 1475 C C . GLY A 1 184 ? 2.191 5.777 1.347 1.00 93.94 184 GLY A C 1
ATOM 1476 O O . GLY A 1 184 ? 1.705 5.190 2.316 1.00 93.94 184 GLY A O 1
ATOM 1477 N N . LEU A 1 185 ? 3.033 6.806 1.479 1.00 93.69 185 LEU A N 1
ATOM 1478 C CA . LEU A 1 185 ? 3.472 7.360 2.765 1.00 93.69 185 LEU A CA 1
ATOM 1479 C C . LEU A 1 185 ? 2.425 8.266 3.420 1.00 93.69 185 LEU A C 1
ATOM 1481 O O . LEU A 1 185 ? 2.322 8.273 4.642 1.00 93.69 185 LEU A O 1
ATOM 1485 N N . ILE A 1 186 ? 1.646 9.020 2.641 1.00 93.81 186 ILE A N 1
ATOM 1486 C CA . ILE A 1 186 ? 0.642 9.965 3.165 1.00 93.81 186 ILE A CA 1
ATOM 1487 C C . ILE A 1 186 ? -0.698 9.275 3.455 1.00 93.81 186 ILE A C 1
ATOM 1489 O O . ILE A 1 186 ? -1.426 9.676 4.363 1.00 93.81 186 ILE A O 1
ATOM 1493 N N . SER A 1 187 ? -1.032 8.203 2.736 1.00 93.12 187 SER A N 1
ATOM 1494 C CA . SER A 1 187 ? -2.304 7.479 2.878 1.00 93.12 187 SER A CA 1
ATOM 1495 C C . SER A 1 187 ? -2.648 7.022 4.311 1.00 93.12 187 SER A C 1
ATOM 1497 O O . SER A 1 187 ? -3.822 7.122 4.677 1.00 93.12 187 SER A O 1
ATOM 1499 N N . PRO A 1 188 ? -1.703 6.595 5.178 1.00 92.56 188 PRO A N 1
ATOM 1500 C CA . PRO A 1 188 ? -1.979 6.342 6.598 1.00 92.56 188 PRO A CA 1
ATOM 1501 C C . PRO A 1 188 ? -2.649 7.511 7.335 1.00 92.56 188 PRO A C 1
ATOM 1503 O O . PRO A 1 188 ? -3.469 7.277 8.228 1.00 92.56 188 PRO A O 1
ATOM 1506 N N . ILE A 1 189 ? -2.351 8.758 6.949 1.00 92.12 189 ILE A N 1
ATOM 1507 C CA . ILE A 1 189 ? -3.000 9.956 7.498 1.00 92.12 189 ILE A CA 1
ATOM 1508 C C . ILE A 1 189 ? -4.466 9.991 7.081 1.00 92.12 189 ILE A C 1
ATOM 1510 O O . ILE A 1 189 ? -5.343 10.198 7.916 1.00 92.12 189 ILE A O 1
ATOM 1514 N N . TYR A 1 190 ? -4.758 9.741 5.802 1.00 92.44 190 TYR A N 1
ATOM 1515 C CA . TYR A 1 190 ? -6.131 9.707 5.298 1.00 92.44 190 TYR A CA 1
ATOM 1516 C C . TYR A 1 190 ? -6.982 8.673 6.052 1.00 92.44 190 TYR A C 1
ATOM 1518 O O . TYR A 1 190 ? -8.072 8.998 6.533 1.00 92.44 190 TYR A O 1
ATOM 1526 N N . TYR A 1 191 ? -6.471 7.451 6.229 1.00 90.44 191 TYR A N 1
ATOM 1527 C CA . TYR A 1 191 ? -7.165 6.417 7.003 1.00 90.44 191 TYR A CA 1
ATOM 1528 C C . TYR A 1 191 ? -7.256 6.761 8.495 1.00 90.44 191 TYR A C 1
ATOM 1530 O O . TYR A 1 191 ? -8.282 6.480 9.115 1.00 90.44 191 TYR A O 1
ATOM 1538 N N . GLY A 1 192 ? -6.239 7.417 9.062 1.00 88.69 192 GLY A N 1
ATOM 1539 C CA . GLY A 1 192 ? -6.257 7.937 10.431 1.00 88.69 192 GLY A CA 1
ATOM 1540 C C . GLY A 1 192 ? -7.347 8.980 10.650 1.00 88.69 192 GLY A C 1
ATOM 1541 O O . GLY A 1 192 ? -8.145 8.849 11.574 1.00 88.69 192 GLY A O 1
ATOM 1542 N N . VAL A 1 193 ? -7.453 9.969 9.762 1.00 89.12 193 VAL A N 1
ATOM 1543 C CA . VAL A 1 193 ? -8.513 10.988 9.797 1.00 89.12 193 VAL A CA 1
ATOM 1544 C C . VAL A 1 193 ? -9.882 10.338 9.622 1.00 89.12 193 VAL A C 1
ATOM 1546 O O . VAL A 1 193 ? -10.824 10.676 10.338 1.00 89.12 193 VAL A O 1
ATOM 1549 N N . LYS A 1 194 ? -10.008 9.376 8.701 1.00 90.81 194 LYS A N 1
ATOM 1550 C CA . LYS A 1 194 ? -11.254 8.631 8.487 1.00 90.81 194 LYS A CA 1
ATOM 1551 C C . LYS A 1 194 ? -11.668 7.839 9.732 1.00 90.81 194 LYS A C 1
ATOM 1553 O O . LYS A 1 194 ? -12.856 7.794 10.042 1.00 90.81 194 LYS A O 1
ATOM 1558 N N . LEU A 1 195 ? -10.715 7.234 10.443 1.00 87.38 195 LEU A N 1
ATOM 1559 C CA . LEU A 1 195 ? -10.962 6.524 11.700 1.00 87.38 195 LEU A CA 1
ATOM 1560 C C . LEU A 1 195 ? -11.340 7.497 12.825 1.00 87.38 195 LEU A C 1
ATOM 1562 O O . LEU A 1 195 ? -12.343 7.265 13.487 1.00 87.38 195 LEU A O 1
ATOM 1566 N N . SER A 1 196 ? -10.612 8.606 12.986 1.00 87.00 196 SER A N 1
ATOM 1567 C CA . SER A 1 196 ? -10.916 9.648 13.982 1.00 87.00 196 SER A CA 1
ATOM 1568 C C . SER A 1 196 ? -12.328 10.189 13.802 1.00 87.00 196 SER A C 1
ATOM 1570 O O . SER A 1 196 ? -13.114 10.147 14.735 1.00 87.00 196 SER A O 1
ATOM 1572 N N . LYS A 1 197 ? -12.709 10.568 12.575 1.00 87.94 197 LYS A N 1
ATOM 1573 C CA . LYS A 1 197 ? -14.072 11.036 12.282 1.00 87.94 197 LYS A CA 1
ATOM 1574 C C . LYS A 1 197 ? -15.139 10.012 12.663 1.00 87.94 197 LYS A C 1
ATOM 1576 O O . LYS A 1 197 ? -16.210 10.397 13.107 1.00 87.94 197 LYS A O 1
ATOM 1581 N N . LYS A 1 198 ? -14.872 8.716 12.467 1.00 84.75 198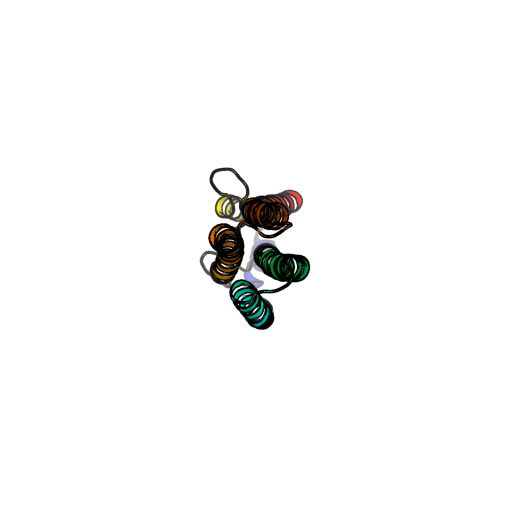 LYS A N 1
ATOM 1582 C CA . LYS A 1 198 ? -15.787 7.638 12.873 1.00 84.75 198 LYS A CA 1
ATOM 1583 C C . LYS A 1 198 ? -15.864 7.479 14.388 1.00 84.75 198 LYS A C 1
ATOM 1585 O O . LYS A 1 198 ? -16.924 7.142 14.890 1.00 84.75 198 LYS A O 1
ATOM 1590 N N . ILE A 1 199 ? -14.773 7.723 15.102 1.00 83.75 199 ILE A N 1
ATOM 1591 C CA . ILE A 1 199 ? -14.767 7.744 16.565 1.00 83.75 199 ILE A CA 1
ATOM 1592 C C . ILE A 1 199 ? -15.588 8.942 17.066 1.00 83.75 199 ILE A C 1
ATOM 1594 O O . ILE A 1 199 ? -16.498 8.742 17.863 1.00 83.75 199 ILE A O 1
ATOM 1598 N N . ASP A 1 200 ? -15.337 10.138 16.525 1.00 81.94 200 ASP A N 1
ATOM 1599 C CA . ASP A 1 200 ? -15.973 11.395 16.940 1.00 81.94 200 ASP A CA 1
ATOM 1600 C C . ASP A 1 200 ? -17.480 11.427 16.627 1.00 81.94 200 ASP A C 1
ATOM 1602 O O . ASP A 1 200 ? -18.286 11.786 17.478 1.00 81.94 200 ASP A O 1
ATOM 1606 N N . LEU A 1 201 ? -17.886 11.003 15.421 1.00 77.88 201 LEU A N 1
ATOM 1607 C CA . LEU A 1 201 ? -19.302 10.935 15.015 1.00 77.88 201 LEU A CA 1
ATOM 1608 C C . LEU A 1 201 ? -20.115 9.931 15.831 1.00 77.88 201 LEU A C 1
ATOM 1610 O O . LEU A 1 201 ? -21.342 9.989 15.841 1.00 77.88 201 LEU A O 1
ATOM 1614 N N . GLU A 1 202 ? -19.441 8.961 16.436 1.00 69.12 202 GLU A N 1
ATOM 1615 C CA . GLU A 1 202 ? -20.080 7.867 17.146 1.00 69.12 202 GLU A CA 1
ATOM 1616 C C . GLU A 1 202 ? -19.904 7.987 18.686 1.00 69.12 202 GLU A C 1
ATOM 1618 O O . GLU A 1 202 ? -20.274 7.041 19.384 1.00 69.12 202 GLU A O 1
ATOM 1623 N N . GLY A 1 203 ? -19.369 9.105 19.220 1.00 58.38 203 GLY A N 1
ATOM 1624 C CA . GLY A 1 203 ? -19.315 9.441 20.666 1.00 58.38 203 GLY A CA 1
ATOM 1625 C C . GLY A 1 203 ? -20.642 10.051 21.157 1.00 58.38 203 GLY A C 1
ATOM 1626 O O . GLY A 1 203 ? -21.303 10.746 20.396 1.00 58.38 203 GLY A O 1
ATOM 1627 N N . ASP A 1 204 ? -21.218 9.755 22.332 1.00 50.00 204 ASP A N 1
ATOM 1628 C CA . ASP A 1 204 ? -20.676 9.646 23.704 1.00 50.00 204 ASP A CA 1
ATOM 1629 C C . ASP A 1 204 ? -21.086 8.355 24.464 1.00 50.00 204 ASP A C 1
ATOM 1631 O O . ASP A 1 204 ? -21.162 8.337 25.691 1.00 50.00 204 ASP A O 1
ATOM 1635 N N . LYS A 1 205 ? -21.437 7.267 23.768 1.00 51.00 205 LYS A N 1
ATOM 1636 C CA . LYS A 1 205 ? -21.958 6.038 24.407 1.00 51.00 205 LYS A CA 1
ATOM 1637 C C . LYS A 1 205 ? -21.115 4.815 24.058 1.00 51.00 205 LYS A C 1
ATOM 1639 O O . LYS A 1 205 ? -21.517 4.018 23.204 1.00 51.00 205 LYS A O 1
ATOM 1644 N N . PHE A 1 206 ? -19.945 4.714 24.679 1.00 48.66 206 PHE A N 1
ATOM 1645 C CA . PHE A 1 206 ? -19.423 3.399 25.042 1.00 48.66 206 PHE A CA 1
ATOM 1646 C C . PHE A 1 206 ? -20.154 2.954 26.304 1.00 48.66 206 PHE A C 1
ATOM 1648 O O . PHE A 1 206 ? -20.286 3.801 27.215 1.00 48.66 206 PHE A O 1
#

Radius of gyration: 23.51 Å; chains: 1; bounding box: 59×34×73 Å

Secondary structure (DSSP, 8-state):
--THHHHHHHTTGGG-HHHHHHHHHHHHHHHHHHHHHHHHHHHHHHHHHHHHHHHHHHHHS---HHHHHHHHHHHHHHHHHHHHHHHHHHHHHHHHHHHHHHHHHHTT--TTSPTT---SHHHHHHHTEETTEE--PPPHHHHHHHHHHHHHHHHHHHHHHHH-TTSTTHHHHHHHHHHHHHHHHHHHHHHHHHHHHHHHHTTT--

Sequence (206 aa):
MTKQNVDSVVSKSCTNPTVKTTAENMHKLFLEALRHREQEIFQYLALLAPALGGFIWLIHKKVDDDLFVVGTLSVIFLLFVGVIYSLSLGYNYRYLTLQLAKLEARLEVTDFMLTGWPRTPEEFLSRYKFMSIPWCTPPEIIKIFWIAFMVGIVGVTDAVSLLKPDVKGFYFVVITGIVSIIIGLISPIYYGVKLSKKIDLEGDKF

Foldseek 3Di:
DDPVVVVVVLVVLQPDVVVVVVLVVVVVVLVVVLVVLVVVLVVLVVVLVVLVVVLVVLLVDDDALVVNLVSLVVNLVSLLVQLVSLLVSQLVNLVVLVVSLQVCLVSVPDPPDDPPRDNALVSSLVVQDDPNFRFRQGDPSSNVSNVVSLVSLVVSLVSCVPRPCPRDCNVVSNVSSVVSNVCSVCVRRVSSVVVNVVSVVPDDHD

pLDDT: mean 81.46, std 15.82, range [33.22, 97.88]